Protein AF-A0A1G3BRN4-F1 (afdb_monomer)

Secondary structure (DSSP, 8-state):
-PPBPHHHHHHHHT-EEEES-TT--B-EEES-GGG--TTEEEE--B-SS-BGGGGHHHHHHTT-SEEEEETTSPPPGGGTTSEEEEES-HHHHHHHHHHHHHTT--SEEEEEE-SS-HHHHHHHHHHHHTTTS-EEE-SSS--STTHHHHHHHH--TT-SEEEEE---SSTTHHHHHHHHH--SEEEE----S-SHHHH-SHHHHHHHHHGGGGGPPTT-EEEEETTSHHHHHHHTT--SEEEEEESSTT-SEEEEEEEEETTEEEEEETTTEEEEE-SS-THHHHHHHHHHHHHHHTT--GGGGTTGGGG--PPTTSSEEEEETTEEEEE-TT--

Mean predicted aligned error: 4.67 Å

Radius of gyration: 21.62 Å; Cα contacts (8 Å, |Δi|>4): 762; chains: 1; bounding box: 48×54×65 Å

Nearest PDB structures (foldseek):
  4qf5-assembly2_B  TM=9.200E-01  e=2.886E-31  Acinetobacter baumannii AB307-0294
  4qdi-assembly1_A  TM=8.802E-01  e=4.597E-30  Acinetobacter baumannii AB307-0294
  1gg4-assembly2_B  TM=8.747E-01  e=2.378E-28  Escherichia coli
  3zm6-assembly1_A  TM=8.578E-01  e=6.750E-25  Streptococcus pneumoniae R6
  3zl8-assembly1_A  TM=9.011E-01  e=3.662E-21  Thermotoga maritima

Foldseek 3Di:
DPKDQPVLLCVLQVKDWPADDSPQTAPEEDADLVPADARYEYQQADDPPDTSVVCQVSSVVNHYQAYEDAPPDDDDPVCRHGGYIYGNHRLVSLLSSLLSLLVVEQAAEEEEEEQDLQVVLLQLLCLQCVVVFAEFEQPDLLAFSNRLSNSSRVDDNRHNHYYHYHDDLAACGLLSSLSSRLHLEYEYLAQDPHSCVHQVDSVSSLNRSLSNVVSHHVLGEYEFACPHPSRVVSVVPDPHHYAYFECDPPHPFHWADWDADPQGIWIDTPVPAIADQRHDDPSVVSSNSSSLSVCVSVVDDSRVCRCSNVPPDGDPQCQHWDDDPPDTDGRVPPDD

Solvent-accessible surface area (backbone atoms only — not comparable to full-atom values): 17745 Å² total; per-residue (Å²): 73,77,73,51,53,47,68,57,50,28,65,46,34,68,39,41,77,79,30,61,69,82,86,52,70,37,52,44,78,34,75,48,57,92,71,44,46,78,24,14,36,34,41,27,42,74,57,98,90,45,60,36,63,80,38,48,67,55,18,44,75,55,31,26,58,28,37,35,35,30,66,86,61,79,86,56,82,92,49,65,86,34,31,34,30,37,22,82,46,38,54,61,30,46,29,35,39,27,30,53,52,48,73,74,49,83,38,46,24,35,35,32,26,41,63,57,59,38,67,59,23,48,52,48,31,48,63,54,46,47,77,80,36,48,58,39,58,42,94,61,93,30,24,48,73,61,30,40,29,54,38,52,48,67,49,39,85,79,25,51,31,34,39,42,45,46,48,69,57,44,72,61,42,27,34,55,52,18,58,32,57,44,15,39,32,37,33,42,62,41,75,52,92,54,54,43,88,57,27,72,40,57,70,39,38,43,52,32,61,52,28,38,64,78,32,43,34,90,92,25,29,42,28,29,23,48,70,37,69,63,39,38,56,52,54,76,70,50,91,64,52,71,35,26,12,32,65,38,92,81,19,78,32,21,51,40,79,76,40,84,50,99,54,22,36,34,29,21,45,67,83,76,40,73,31,52,37,65,47,69,61,78,69,50,55,56,30,49,32,46,26,48,24,51,42,42,66,73,71,47,73,61,78,83,48,44,68,58,44,66,78,58,75,74,57,86,37,49,69,34,75,45,74,60,90,92,44,77,45,70,37,46,78,72,71,134

pLDDT: mean 93.54, std 5.52, range [61.84, 98.94]

Structure (mmCIF, N/CA/C/O backbone):
data_AF-A0A1G3BRN4-F1
#
_entry.id   AF-A0A1G3BRN4-F1
#
loop_
_atom_site.group_PDB
_atom_site.id
_atom_site.type_symbol
_atom_site.label_atom_id
_atom_site.label_alt_id
_atom_site.label_comp_id
_atom_site.label_asym_id
_atom_site.label_entity_id
_atom_site.label_seq_id
_atom_site.pdbx_PDB_ins_code
_atom_site.Cartn_x
_atom_site.Cartn_y
_atom_site.Cartn_z
_atom_site.occupancy
_atom_site.B_iso_or_equiv
_atom_site.auth_seq_id
_atom_site.auth_comp_id
_atom_site.auth_asym_id
_atom_site.auth_atom_id
_atom_site.pdbx_PDB_model_num
ATOM 1 N N . MET A 1 1 ? -15.905 5.037 4.349 1.00 75.19 1 MET A N 1
ATOM 2 C CA . MET A 1 1 ? -15.945 3.820 5.180 1.00 75.19 1 MET A CA 1
ATOM 3 C C . MET A 1 1 ? -17.388 3.365 5.349 1.00 75.19 1 MET A C 1
ATOM 5 O O . MET A 1 1 ? -18.248 4.224 5.527 1.00 75.19 1 MET A O 1
ATOM 9 N N . GLU A 1 2 ? -17.670 2.064 5.289 1.00 79.12 2 GLU A N 1
ATOM 10 C CA . GLU A 1 2 ? -18.942 1.553 5.821 1.00 79.12 2 GLU A CA 1
ATOM 11 C C . GLU A 1 2 ? -19.032 1.774 7.338 1.00 79.12 2 GLU A C 1
ATOM 13 O O . GLU A 1 2 ? -18.018 1.878 8.026 1.00 79.12 2 GLU A O 1
ATOM 18 N N . ILE A 1 3 ? -20.252 1.828 7.873 1.00 82.12 3 ILE A N 1
ATOM 19 C CA . ILE A 1 3 ? -20.473 1.972 9.314 1.00 82.12 3 ILE A CA 1
ATOM 20 C C . ILE A 1 3 ? -20.038 0.679 10.014 1.00 82.12 3 ILE A C 1
ATOM 22 O O . ILE A 1 3 ? -20.559 -0.397 9.723 1.00 82.12 3 ILE A O 1
ATOM 26 N N . LEU A 1 4 ? -19.107 0.798 10.960 1.00 87.50 4 LEU A N 1
ATOM 27 C CA . LEU A 1 4 ? -18.732 -0.286 11.866 1.00 87.50 4 LEU A CA 1
ATOM 28 C C . LEU A 1 4 ? -19.543 -0.175 13.153 1.00 87.50 4 LEU A C 1
ATOM 30 O O . LEU A 1 4 ? -19.697 0.920 13.708 1.00 87.50 4 LEU A O 1
ATOM 34 N N . SER A 1 5 ? -20.053 -1.303 13.646 1.00 90.25 5 SER A N 1
ATOM 35 C CA . SER A 1 5 ? -20.685 -1.302 14.963 1.00 90.25 5 SER A CA 1
ATOM 36 C C . SER A 1 5 ? -19.623 -1.139 16.052 1.00 90.25 5 SER A C 1
ATOM 38 O O . SER A 1 5 ? -18.464 -1.534 15.889 1.00 90.25 5 SER A O 1
ATOM 40 N N . LEU A 1 6 ? -20.011 -0.570 17.192 1.00 91.56 6 LEU A N 1
ATOM 41 C CA . LEU A 1 6 ? -19.085 -0.422 18.308 1.00 91.56 6 LEU A CA 1
ATOM 42 C C . LEU A 1 6 ? -18.575 -1.782 18.809 1.00 91.56 6 LEU A C 1
ATOM 44 O O . LEU A 1 6 ? -17.401 -1.902 19.139 1.00 91.56 6 LEU A O 1
ATOM 48 N N . ASP A 1 7 ? -19.413 -2.821 18.807 1.00 92.44 7 ASP A N 1
ATOM 49 C CA . ASP A 1 7 ? -18.997 -4.168 19.211 1.00 92.44 7 ASP A CA 1
ATOM 50 C C . ASP A 1 7 ? -17.964 -4.771 18.252 1.00 92.44 7 ASP A C 1
ATOM 52 O O . ASP A 1 7 ? -17.044 -5.459 18.695 1.00 92.44 7 ASP A O 1
ATOM 56 N N . GLU A 1 8 ? -18.081 -4.508 16.948 1.00 93.12 8 GLU A N 1
ATOM 57 C CA . GLU A 1 8 ? -17.064 -4.911 15.973 1.00 93.12 8 GLU A CA 1
ATOM 58 C C . GLU A 1 8 ? -15.736 -4.208 16.239 1.00 93.12 8 GLU A C 1
ATOM 60 O O . GLU A 1 8 ? -14.689 -4.858 16.271 1.00 93.12 8 GLU A O 1
ATOM 65 N N . ILE A 1 9 ? -15.787 -2.898 16.497 1.00 95.44 9 ILE A N 1
ATOM 66 C CA . ILE A 1 9 ? -14.605 -2.107 16.840 1.00 95.44 9 ILE A CA 1
ATOM 67 C C . ILE A 1 9 ? -13.943 -2.692 18.088 1.00 95.44 9 ILE A C 1
ATOM 69 O O . ILE A 1 9 ? -12.782 -3.086 18.017 1.00 95.44 9 ILE A O 1
ATOM 73 N N . LEU A 1 10 ? -14.680 -2.837 19.194 1.00 95.69 10 LEU A N 1
ATOM 74 C CA . LEU A 1 10 ? -14.146 -3.346 20.462 1.00 95.69 10 LEU A CA 1
ATOM 75 C C . LEU A 1 10 ? -13.527 -4.737 20.322 1.00 95.69 10 LEU A C 1
ATOM 77 O O . LEU A 1 10 ? -12.435 -4.962 20.842 1.00 95.69 10 LEU A O 1
ATOM 81 N N . LYS A 1 11 ? -14.190 -5.653 19.604 1.00 95.69 11 LYS A N 1
ATOM 82 C CA . LYS A 1 11 ? -13.662 -7.002 19.354 1.00 95.69 11 LYS A CA 1
ATOM 83 C C . LYS A 1 11 ? -12.388 -6.965 18.517 1.00 95.69 11 LYS A C 1
ATOM 85 O O . LYS A 1 11 ? -11.445 -7.678 18.840 1.00 95.69 11 LYS A O 1
ATOM 90 N N . SER A 1 12 ? -12.347 -6.142 17.469 1.00 96.31 12 SER A N 1
ATOM 91 C CA . SER A 1 12 ? -11.186 -6.071 16.574 1.00 96.31 12 SER A CA 1
ATOM 92 C C . SER A 1 12 ? -9.939 -5.487 17.239 1.00 96.31 12 SER A C 1
ATOM 94 O O . SER A 1 12 ? -8.839 -5.912 16.909 1.00 96.31 12 SER A O 1
ATOM 96 N N . ILE A 1 13 ? -10.104 -4.562 18.191 1.00 97.19 13 ILE A N 1
ATOM 97 C CA . ILE A 1 13 ? -8.983 -3.874 18.854 1.00 97.19 13 ILE A CA 1
ATOM 98 C C . ILE A 1 13 ? -8.731 -4.339 20.291 1.00 97.19 13 ILE A C 1
ATOM 100 O O . ILE A 1 13 ? -7.924 -3.732 20.995 1.00 97.19 13 ILE A O 1
ATOM 104 N N . CYS A 1 14 ? -9.455 -5.365 20.753 1.00 95.94 14 CYS A N 1
ATOM 105 C CA . CYS A 1 14 ? -9.473 -5.799 22.154 1.00 95.94 14 CYS A CA 1
ATOM 106 C C . CYS A 1 14 ? -9.699 -4.623 23.129 1.00 95.94 14 CYS A C 1
ATOM 108 O O . CYS A 1 14 ? -9.022 -4.499 24.152 1.00 95.94 14 CYS A O 1
ATOM 110 N N . GLY A 1 15 ? -10.619 -3.723 22.773 1.00 94.94 15 GLY A N 1
ATOM 111 C CA . GLY A 1 15 ? -10.873 -2.483 23.501 1.00 94.94 15 GLY A CA 1
ATOM 112 C C . GLY A 1 15 ? -11.842 -2.656 24.668 1.00 94.94 15 GLY A C 1
ATOM 113 O O . GLY A 1 15 ? -12.815 -3.405 24.580 1.00 94.94 15 GLY A O 1
ATOM 114 N N . GLN A 1 16 ? -11.615 -1.906 25.745 1.00 95.00 16 GLN A N 1
ATOM 115 C CA . GLN A 1 16 ? -12.510 -1.827 26.900 1.00 95.00 16 GLN A CA 1
ATOM 116 C C . GLN A 1 16 ? -13.177 -0.449 26.962 1.00 95.00 16 GLN A C 1
ATOM 118 O O . GLN A 1 16 ? -12.492 0.569 27.040 1.00 95.00 16 GLN A O 1
ATOM 123 N N . ILE A 1 17 ? -14.511 -0.399 26.977 1.00 94.00 17 ILE A N 1
ATOM 124 C CA . ILE A 1 17 ? -15.232 0.849 27.262 1.00 94.00 17 ILE A CA 1
ATOM 125 C C . ILE A 1 17 ? -15.017 1.212 28.733 1.00 94.00 17 ILE A C 1
ATOM 127 O O . ILE A 1 17 ? -15.336 0.414 29.615 1.00 94.00 17 ILE A O 1
ATOM 131 N N . ILE A 1 18 ? -14.516 2.420 28.989 1.00 93.12 18 ILE A N 1
ATOM 132 C CA . ILE A 1 18 ? -14.391 2.976 30.343 1.00 93.12 18 ILE A CA 1
ATOM 133 C C . ILE A 1 18 ? -15.561 3.908 30.671 1.00 93.12 18 ILE A C 1
ATOM 135 O O . ILE A 1 18 ? -16.092 3.866 31.776 1.00 93.12 18 ILE A O 1
ATOM 139 N N . PHE A 1 19 ? -15.981 4.720 29.699 1.00 87.44 19 PHE A N 1
ATOM 140 C CA . PHE A 1 19 ? -17.127 5.627 29.793 1.00 87.44 19 PHE A CA 1
ATOM 141 C C . PHE A 1 19 ? -17.920 5.595 28.482 1.00 8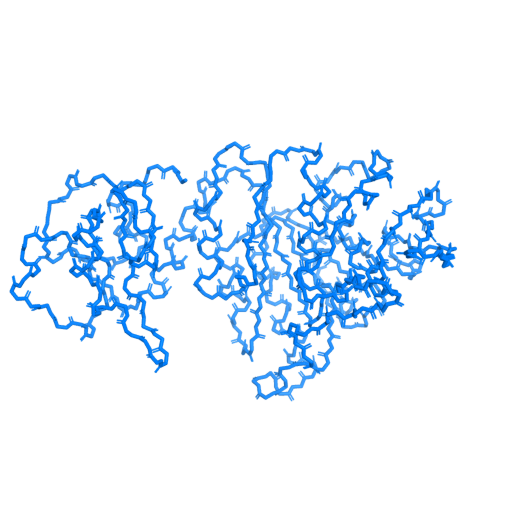7.44 19 PHE A C 1
ATOM 143 O O . PHE A 1 19 ? -17.349 5.299 27.432 1.00 87.44 19 PHE A O 1
ATOM 150 N N . GLY A 1 20 ? -19.215 5.921 28.540 1.00 83.38 20 GLY A N 1
ATOM 151 C CA . GLY A 1 20 ? -20.084 6.078 27.370 1.00 83.38 20 GLY A CA 1
ATOM 152 C C . GLY A 1 20 ? -21.066 4.930 27.115 1.00 83.38 20 GLY A C 1
ATOM 153 O O . GLY A 1 20 ? -20.993 3.856 27.708 1.00 83.38 20 GLY A O 1
ATOM 154 N N . ASN A 1 21 ? -22.024 5.188 26.221 1.00 77.44 21 ASN A N 1
ATOM 155 C CA . ASN A 1 21 ? -23.088 4.254 25.851 1.00 77.44 21 ASN A CA 1
ATOM 156 C C . ASN A 1 21 ? -22.661 3.365 24.670 1.00 77.44 21 ASN A C 1
ATOM 158 O O . ASN A 1 21 ? -22.102 3.849 23.685 1.00 77.44 21 ASN A O 1
ATOM 162 N N . ARG A 1 22 ? -23.002 2.072 24.733 1.00 78.06 22 ARG A N 1
ATOM 163 C CA . ARG A 1 22 ? -22.764 1.099 23.660 1.00 78.06 22 ARG A CA 1
ATOM 164 C C . ARG A 1 22 ? -23.549 1.361 22.369 1.00 78.06 22 ARG A C 1
ATOM 166 O O . ARG A 1 22 ? -23.172 0.853 21.321 1.00 78.06 22 ARG A O 1
ATOM 173 N N . ALA A 1 23 ? -24.607 2.169 22.424 1.00 78.94 23 ALA A N 1
ATOM 174 C CA . ALA A 1 23 ? -25.444 2.507 21.270 1.00 78.94 23 ALA A CA 1
ATOM 175 C C . ALA A 1 23 ? -24.813 3.528 20.293 1.00 78.94 23 ALA A C 1
ATOM 177 O O . ALA A 1 23 ? -25.455 3.918 19.314 1.00 78.94 23 ALA A O 1
ATOM 178 N N . ALA A 1 24 ? -23.585 3.993 20.550 1.00 81.25 24 ALA A N 1
ATOM 179 C CA . ALA A 1 24 ? -22.898 4.955 19.694 1.00 81.25 24 ALA A CA 1
ATOM 180 C C . ALA A 1 24 ? -22.672 4.404 18.273 1.00 81.25 24 ALA A C 1
ATOM 182 O O . ALA A 1 24 ? -22.165 3.297 18.086 1.00 81.25 24 ALA A O 1
ATOM 183 N N . LYS A 1 25 ? -23.022 5.202 17.256 1.00 83.50 25 LYS A N 1
ATOM 184 C CA . LYS A 1 25 ? -22.820 4.858 15.840 1.00 83.50 25 LYS A CA 1
ATOM 185 C C . LYS A 1 25 ? -21.556 5.532 15.316 1.00 83.50 25 LYS A C 1
ATOM 187 O O . LYS A 1 25 ? -21.553 6.747 15.117 1.00 83.50 25 LYS A O 1
ATOM 192 N N . ILE A 1 26 ? -20.512 4.742 15.076 1.00 90.50 26 ILE A N 1
ATOM 193 C CA . ILE A 1 26 ? -19.239 5.223 14.528 1.00 90.50 26 ILE A CA 1
ATOM 194 C C . ILE A 1 26 ? -19.334 5.287 13.003 1.00 90.50 26 ILE A C 1
ATOM 196 O O . ILE A 1 26 ? -19.568 4.276 12.342 1.00 90.50 26 ILE A O 1
ATOM 200 N N . LYS A 1 27 ? -19.173 6.486 12.438 1.00 90.44 27 LYS A N 1
ATOM 201 C CA . LYS A 1 27 ? -19.300 6.735 10.989 1.00 90.44 27 LYS A CA 1
ATOM 202 C C . LYS A 1 27 ? -17.956 6.810 10.266 1.00 90.44 27 LYS A C 1
ATOM 204 O O . LYS A 1 27 ? -17.911 6.670 9.046 1.00 90.44 27 LYS A O 1
ATOM 209 N N . GLY A 1 28 ? -16.877 7.019 11.010 1.00 92.62 28 GLY A N 1
ATOM 210 C CA . GLY A 1 28 ? -15.533 7.179 10.476 1.00 92.62 28 GLY A CA 1
ATOM 211 C C . GLY A 1 28 ? -14.482 7.033 11.565 1.00 92.62 28 GLY A C 1
ATOM 212 O O . GLY A 1 28 ? -14.802 6.916 12.748 1.00 92.62 28 GLY A O 1
ATOM 213 N N . ILE A 1 29 ? -13.223 7.006 11.145 1.00 95.50 29 ILE A N 1
ATOM 214 C CA . ILE A 1 29 ? -12.052 6.916 12.014 1.00 95.50 29 ILE A CA 1
ATOM 215 C C . ILE A 1 29 ? -11.174 8.120 11.703 1.00 95.50 29 ILE A C 1
ATOM 217 O O . ILE A 1 29 ? -10.949 8.430 10.533 1.00 95.50 29 ILE A O 1
ATOM 221 N N . SER A 1 30 ? -10.656 8.775 12.736 1.00 95.19 30 SER A N 1
ATOM 222 C CA . SER A 1 30 ? -9.704 9.868 12.568 1.00 95.19 30 SER A CA 1
ATOM 223 C C . SER A 1 30 ? -8.549 9.739 13.548 1.00 95.19 30 SER A C 1
ATOM 225 O O . SER A 1 30 ? -8.729 9.354 14.700 1.00 95.19 30 SER A O 1
ATOM 227 N N . THR A 1 31 ? -7.353 10.083 13.087 1.00 95.19 31 THR A N 1
ATOM 228 C CA . THR A 1 31 ? -6.129 10.158 13.897 1.00 95.19 31 THR A CA 1
ATOM 229 C C . THR A 1 31 ? -5.638 11.599 14.051 1.00 95.19 31 THR A C 1
ATOM 231 O O . THR A 1 31 ? -4.607 11.831 14.676 1.00 95.19 31 THR A O 1
ATOM 234 N N . ASP A 1 32 ? -6.341 12.573 13.463 1.00 93.81 32 ASP A N 1
ATOM 235 C CA . ASP A 1 32 ? -5.998 13.995 13.508 1.00 93.81 32 ASP A CA 1
ATOM 236 C C . ASP A 1 32 ? -7.214 14.788 13.989 1.00 93.81 32 ASP A C 1
ATOM 238 O O . ASP A 1 32 ? -8.213 14.938 13.278 1.00 93.81 32 ASP A O 1
ATOM 242 N N . SER A 1 33 ? -7.102 15.313 15.209 1.00 93.62 33 SER A N 1
ATOM 243 C CA . SER A 1 33 ? -8.165 16.032 15.912 1.00 93.62 33 SER A CA 1
ATOM 244 C C . SER A 1 33 ? -8.659 17.275 15.161 1.00 93.62 33 SER A C 1
ATOM 246 O O . SER A 1 33 ? -9.797 17.695 15.367 1.00 93.62 33 SER A O 1
ATOM 248 N N . ARG A 1 34 ? -7.853 17.820 14.238 1.00 93.06 34 ARG A N 1
ATOM 249 C CA . ARG A 1 34 ? -8.199 18.979 13.395 1.00 93.06 34 ARG A CA 1
ATOM 250 C C . ARG A 1 34 ? -9.094 18.618 12.210 1.00 93.06 34 ARG A C 1
ATOM 252 O O . ARG A 1 34 ? -9.685 19.498 11.598 1.00 93.06 34 ARG A O 1
ATOM 259 N N . THR A 1 35 ? -9.153 17.337 11.855 1.00 92.94 35 THR A N 1
ATOM 260 C CA . THR A 1 35 ? -9.875 16.832 10.671 1.00 92.94 35 THR A CA 1
ATOM 261 C C . THR A 1 35 ? -11.136 16.048 11.029 1.00 92.94 35 THR A C 1
ATOM 263 O O . THR A 1 35 ? -11.747 15.437 10.155 1.00 92.94 35 THR A O 1
ATOM 266 N N . ILE A 1 36 ? -11.511 16.056 12.312 1.00 96.19 36 ILE A N 1
ATOM 267 C CA . ILE A 1 36 ? -12.666 15.333 12.844 1.00 96.19 36 ILE A CA 1
ATOM 268 C C . ILE A 1 36 ? -13.940 15.736 12.111 1.00 96.19 36 ILE A C 1
ATOM 270 O O . ILE A 1 36 ? -14.255 16.920 11.977 1.00 96.19 36 ILE A O 1
ATOM 274 N N . LYS A 1 37 ? -14.694 14.725 11.682 1.00 94.12 37 LYS A N 1
ATOM 275 C CA . LYS A 1 37 ? -16.056 14.872 11.179 1.00 94.12 37 LYS A CA 1
ATOM 276 C C . LYS A 1 37 ? -17.055 14.369 12.227 1.00 94.12 37 LYS A C 1
ATOM 278 O O . LYS A 1 37 ? -16.739 13.454 12.993 1.00 94.12 37 LYS A O 1
ATOM 283 N N . PRO A 1 38 ? -18.285 14.914 12.251 1.00 93.06 38 PRO A N 1
ATOM 284 C CA . PRO A 1 38 ? -19.325 14.441 13.155 1.00 93.06 38 PRO A CA 1
ATOM 285 C C . PRO A 1 38 ? -19.566 12.929 13.041 1.00 93.06 38 PRO A C 1
ATOM 287 O O . PRO A 1 38 ? -19.994 12.429 11.995 1.00 93.06 38 PRO A O 1
ATOM 290 N N . GLY A 1 39 ? -19.344 12.205 14.139 1.00 91.06 39 GLY A N 1
ATOM 291 C CA . GLY A 1 39 ? -19.501 10.747 14.197 1.00 91.06 39 GLY A CA 1
ATOM 292 C C . GLY A 1 39 ? -18.207 9.938 14.057 1.00 91.06 39 GLY A C 1
ATOM 293 O O . GLY A 1 39 ? -18.279 8.706 14.097 1.00 91.06 39 GLY A O 1
ATOM 294 N N . ASP A 1 40 ? -17.051 10.588 13.910 1.00 95.19 40 ASP A N 1
ATOM 295 C CA . ASP A 1 40 ? -15.756 9.904 13.876 1.00 95.19 40 ASP A CA 1
ATOM 296 C C . ASP A 1 40 ? -15.355 9.364 15.255 1.00 95.19 40 ASP A C 1
ATOM 298 O O . ASP A 1 40 ? -15.618 9.979 16.289 1.00 95.19 40 ASP A O 1
ATOM 302 N N . LEU A 1 41 ? -14.661 8.228 15.274 1.00 96.38 41 LEU A N 1
ATOM 303 C CA . LEU A 1 41 ? -13.926 7.744 16.439 1.00 96.38 41 LEU A CA 1
ATOM 304 C C . LEU A 1 41 ? -12.479 8.245 16.360 1.00 96.38 41 LEU A C 1
ATOM 306 O O . LEU A 1 41 ? -11.758 7.922 15.411 1.00 96.38 41 LEU A O 1
ATOM 310 N N . PHE A 1 42 ? -12.055 9.029 17.352 1.00 97.56 42 PHE A N 1
ATOM 311 C CA . PHE A 1 42 ? -10.710 9.598 17.394 1.00 97.56 42 PHE A CA 1
ATOM 312 C C . PHE A 1 42 ? -9.703 8.620 18.012 1.00 97.56 42 PHE A C 1
ATOM 314 O O . PHE A 1 42 ? -9.846 8.230 19.167 1.00 97.56 42 PHE A O 1
ATOM 321 N N . PHE A 1 43 ? -8.659 8.241 17.282 1.00 97.88 43 PHE A N 1
ATOM 322 C CA . PHE A 1 43 ? -7.542 7.458 17.812 1.00 97.88 43 PHE A CA 1
ATOM 323 C C . PHE A 1 43 ? -6.442 8.392 18.317 1.00 97.88 43 PHE A C 1
ATOM 325 O O . PHE A 1 43 ? -5.763 9.056 17.530 1.00 97.88 43 PHE A O 1
ATOM 332 N N . ALA A 1 44 ? -6.241 8.417 19.635 1.00 96.94 44 ALA A N 1
ATOM 333 C CA . ALA A 1 44 ? -5.196 9.205 20.272 1.00 96.94 44 ALA A CA 1
ATOM 334 C C . ALA A 1 44 ? -3.831 8.513 20.109 1.00 96.94 44 ALA A C 1
ATOM 336 O O . ALA A 1 44 ? -3.417 7.681 20.918 1.00 96.94 44 ALA A O 1
ATOM 337 N N . LEU A 1 45 ? -3.135 8.822 19.017 1.00 95.69 45 LEU A N 1
ATOM 338 C CA . LEU A 1 45 ? -1.823 8.247 18.719 1.00 95.69 45 LEU A CA 1
ATOM 339 C C . LEU A 1 45 ? -0.703 8.985 19.457 1.00 95.69 45 LEU A C 1
ATOM 341 O O . LEU A 1 45 ? -0.725 10.210 19.564 1.00 95.69 45 LEU A O 1
ATOM 345 N N . LYS A 1 46 ? 0.305 8.243 19.919 1.00 91.62 46 LYS A N 1
ATOM 346 C CA . LYS A 1 46 ? 1.512 8.782 20.559 1.00 91.62 46 LYS A CA 1
ATOM 347 C C . LYS A 1 46 ? 2.700 8.599 19.615 1.00 91.62 46 LYS A C 1
ATOM 349 O O . LYS A 1 46 ? 2.965 7.489 19.163 1.00 91.62 46 LYS A O 1
ATOM 354 N N . GLY A 1 47 ? 3.381 9.691 19.294 1.00 87.69 47 GLY A N 1
ATOM 355 C CA . GLY A 1 47 ? 4.641 9.712 18.552 1.00 87.69 47 GLY A CA 1
ATOM 356 C C . GLY A 1 47 ? 5.790 10.210 19.430 1.00 87.69 47 GLY A C 1
ATOM 357 O O . GLY A 1 47 ? 5.597 10.525 20.601 1.00 87.69 47 GLY A O 1
ATOM 358 N N . GLU A 1 48 ? 6.988 10.338 18.859 1.00 83.88 48 GLU A N 1
ATOM 359 C CA . GLU A 1 48 ? 8.190 10.745 19.611 1.00 83.88 48 GLU A CA 1
ATOM 360 C C . GLU A 1 48 ? 8.090 12.152 20.219 1.00 83.88 48 GLU A C 1
ATOM 362 O O . GLU A 1 48 ? 8.591 12.401 21.310 1.00 83.88 48 GLU A O 1
ATOM 367 N N . ARG A 1 49 ? 7.444 13.084 19.506 1.00 86.12 49 ARG A N 1
ATOM 368 C CA . ARG A 1 49 ? 7.334 14.505 19.891 1.00 86.12 49 ARG A CA 1
ATOM 369 C C . ARG A 1 49 ? 5.898 14.967 20.120 1.00 86.12 49 ARG A C 1
ATOM 371 O O . ARG A 1 49 ? 5.657 16.157 20.300 1.00 86.12 49 ARG A O 1
ATOM 378 N N . PHE A 1 50 ? 4.936 14.056 20.030 1.00 89.50 50 PHE A N 1
ATOM 379 C CA . PHE A 1 50 ? 3.520 14.396 19.995 1.00 89.50 50 PHE A CA 1
ATOM 380 C C . PHE A 1 50 ? 2.701 13.350 20.738 1.00 89.50 50 PHE A C 1
ATOM 382 O O . PHE A 1 50 ? 2.866 12.157 20.501 1.00 89.50 50 PHE A O 1
ATOM 389 N N . ASP A 1 51 ? 1.782 13.799 21.588 1.00 93.19 51 ASP A N 1
ATOM 390 C CA . ASP A 1 51 ? 0.847 12.923 22.281 1.00 93.19 51 ASP A CA 1
ATOM 391 C C . ASP A 1 51 ? -0.600 13.302 21.944 1.00 93.19 51 ASP A C 1
ATOM 393 O O . ASP A 1 51 ? -1.156 14.274 22.461 1.00 93.19 51 ASP A O 1
ATOM 397 N N . GLY A 1 52 ? -1.224 12.499 21.079 1.00 94.06 52 GLY A N 1
ATOM 398 C CA . GLY A 1 52 ? -2.606 12.649 20.632 1.00 94.06 52 GLY A CA 1
ATOM 399 C C . GLY A 1 52 ? -3.626 12.653 21.771 1.00 94.06 52 GLY A C 1
ATOM 400 O O . GLY A 1 52 ? -4.709 13.222 21.619 1.00 94.06 52 GLY A O 1
ATOM 401 N N . HIS A 1 53 ? -3.284 12.082 22.930 1.00 95.12 53 HIS A N 1
ATOM 402 C CA . HIS A 1 53 ? -4.182 12.028 24.083 1.00 95.12 53 HIS A CA 1
ATOM 403 C C . HIS A 1 53 ? -4.504 13.416 24.640 1.00 95.12 53 HIS A C 1
ATOM 405 O O . HIS A 1 53 ? -5.601 13.642 25.150 1.00 95.12 53 HIS A O 1
ATOM 411 N N . GLN A 1 54 ? -3.592 14.376 24.474 1.00 93.88 54 GLN A N 1
ATOM 412 C CA . GLN A 1 54 ? -3.805 15.763 24.891 1.00 93.88 54 GLN A CA 1
ATOM 413 C C . GLN A 1 54 ? -4.954 16.437 24.119 1.00 93.88 54 GLN A C 1
ATOM 415 O O . GLN A 1 54 ? -5.541 17.405 24.598 1.00 93.88 54 GLN A O 1
ATOM 420 N N . PHE A 1 55 ? -5.325 15.896 22.955 1.00 94.81 55 PHE A N 1
ATOM 421 C CA . PHE A 1 55 ? -6.335 16.465 22.063 1.00 94.81 55 PHE A CA 1
ATOM 422 C C . PHE A 1 55 ? -7.686 15.753 22.128 1.00 94.81 55 PHE A C 1
ATOM 424 O O . PHE A 1 55 ? -8.567 16.082 21.337 1.00 94.81 55 PHE A O 1
ATOM 431 N N . VAL A 1 56 ? -7.890 14.823 23.069 1.00 95.12 56 VAL A N 1
ATOM 432 C CA . VAL A 1 56 ? -9.167 14.099 23.217 1.00 95.12 56 VAL A CA 1
ATOM 433 C C . VAL A 1 56 ? -10.334 15.071 23.387 1.00 95.12 56 VAL A C 1
ATOM 435 O O . VAL A 1 56 ? -11.301 14.999 22.637 1.00 95.12 56 VAL A O 1
ATOM 438 N N . MET A 1 57 ? -10.228 16.039 24.303 1.00 94.31 57 MET A N 1
ATOM 439 C CA . MET A 1 57 ? -11.293 17.033 24.501 1.00 94.31 57 MET A CA 1
ATOM 440 C C . MET A 1 57 ? -11.530 17.894 23.261 1.00 94.31 57 MET A C 1
ATOM 442 O O . MET A 1 57 ? -12.676 18.184 22.932 1.00 94.31 57 MET A O 1
ATOM 446 N N . HIS A 1 58 ? -10.464 18.276 22.553 1.00 94.88 58 HIS A N 1
ATOM 447 C CA . HIS A 1 58 ? -10.597 19.029 21.310 1.00 94.88 58 HIS A CA 1
ATOM 448 C C . HIS A 1 58 ? -11.347 18.211 20.251 1.00 94.88 58 HIS A C 1
ATOM 450 O O . HIS A 1 58 ? -12.312 18.709 19.684 1.00 94.88 58 HIS A O 1
ATOM 456 N N . ALA A 1 59 ? -10.980 16.942 20.053 1.00 95.62 59 ALA A N 1
ATOM 457 C CA . ALA A 1 59 ? -11.654 16.058 19.106 1.00 95.62 59 ALA A CA 1
ATOM 458 C C . ALA A 1 59 ? -13.149 15.894 19.430 1.00 95.62 59 ALA A C 1
ATOM 460 O O . ALA A 1 59 ? -13.985 15.983 18.531 1.00 95.62 59 ALA A O 1
ATOM 461 N N . MET A 1 60 ? -13.502 15.719 20.708 1.00 94.25 60 MET A N 1
ATOM 462 C CA . MET A 1 60 ? -14.905 15.624 21.126 1.00 94.25 60 MET A CA 1
ATOM 463 C C . MET A 1 60 ? -15.675 16.921 20.872 1.00 94.25 60 MET A C 1
ATOM 465 O O . MET A 1 60 ? -16.782 16.870 20.342 1.00 94.25 60 MET A O 1
ATOM 469 N N . ASN A 1 61 ? -15.079 18.078 21.172 1.00 93.38 61 ASN A N 1
ATOM 470 C CA . ASN A 1 61 ? -15.696 19.382 20.910 1.00 93.38 61 ASN A CA 1
ATOM 471 C C . ASN A 1 61 ? -15.899 19.647 19.406 1.00 93.38 61 ASN A C 1
ATOM 473 O O . ASN A 1 61 ? -16.836 20.348 19.035 1.00 93.38 61 ASN A O 1
ATOM 477 N N . THR A 1 62 ? -15.063 19.062 18.545 1.00 94.25 62 THR A N 1
ATOM 478 C CA . THR A 1 62 ? -15.198 19.125 17.077 1.00 94.25 62 THR A CA 1
ATOM 479 C C . THR A 1 62 ? -16.242 18.133 16.529 1.00 94.25 62 THR A C 1
ATOM 481 O O . THR A 1 62 ? -16.616 18.208 15.361 1.00 94.25 62 THR A O 1
ATOM 484 N N . GLY A 1 63 ? -16.766 17.222 17.358 1.00 92.62 63 GLY A N 1
ATOM 485 C CA . GLY A 1 63 ? -17.850 16.301 16.990 1.00 92.62 63 GLY A CA 1
ATOM 486 C C . GLY A 1 63 ? -17.460 14.824 16.909 1.00 92.62 63 GLY A C 1
ATOM 487 O O . GLY A 1 63 ? -18.214 14.028 16.336 1.00 92.62 63 GLY A O 1
ATOM 488 N N . ALA A 1 64 ? -16.312 14.434 17.471 1.00 95.25 64 ALA A N 1
ATOM 489 C CA . ALA A 1 64 ? -15.978 13.022 17.618 1.00 95.25 64 ALA A CA 1
ATOM 490 C C . ALA A 1 64 ? -17.035 12.312 18.480 1.00 95.25 64 ALA A C 1
ATOM 492 O O . ALA A 1 64 ? -17.507 12.836 19.488 1.00 95.25 64 ALA A O 1
ATOM 493 N N . MET A 1 65 ? -17.396 11.095 18.085 1.00 94.12 65 MET A N 1
ATOM 494 C CA . MET A 1 65 ? -18.332 10.246 18.823 1.00 94.12 65 MET A CA 1
ATOM 495 C C . MET A 1 65 ? -17.686 9.621 20.064 1.00 94.12 65 MET A C 1
ATOM 497 O O . MET A 1 65 ? -18.372 9.288 21.027 1.00 94.12 65 MET A O 1
ATOM 501 N N . GLY A 1 66 ? -16.365 9.460 20.047 1.00 94.88 66 GLY A N 1
ATOM 502 C CA . GLY A 1 66 ? -15.580 8.935 21.153 1.00 94.88 66 GLY A CA 1
ATOM 503 C C . GLY A 1 66 ? -14.087 9.012 20.870 1.00 94.88 66 GLY A C 1
ATOM 504 O O . GLY A 1 66 ? -13.672 9.435 19.786 1.00 94.88 66 GLY A O 1
ATOM 505 N N . ALA A 1 67 ? -13.287 8.548 21.826 1.00 96.56 67 ALA A N 1
ATOM 506 C CA . ALA A 1 67 ? -11.844 8.439 21.677 1.00 96.56 67 ALA A CA 1
ATOM 507 C C . ALA A 1 67 ? -11.317 7.057 22.081 1.00 96.56 67 ALA A C 1
ATOM 509 O O . ALA A 1 67 ? -11.781 6.458 23.054 1.00 96.56 67 ALA A O 1
ATOM 510 N N . VAL A 1 68 ? -10.312 6.580 21.347 1.00 97.62 68 VAL A N 1
ATOM 511 C CA . VAL A 1 68 ? -9.498 5.412 21.686 1.00 97.62 68 VAL A CA 1
ATOM 512 C C . VAL A 1 68 ? -8.194 5.899 22.302 1.00 97.62 68 VAL A C 1
ATOM 514 O O . VAL A 1 68 ? -7.455 6.649 21.664 1.00 97.62 68 VAL A O 1
ATOM 517 N N . ILE A 1 69 ? -7.925 5.475 23.533 1.00 97.06 69 ILE A N 1
ATOM 518 C CA . ILE A 1 69 ? -6.764 5.882 24.332 1.00 97.06 69 ILE A CA 1
ATOM 519 C C . ILE A 1 69 ? -5.930 4.671 24.757 1.00 97.06 69 ILE A C 1
ATOM 521 O O . ILE A 1 69 ? -6.450 3.560 24.890 1.00 97.06 69 ILE A O 1
ATOM 525 N N . SER A 1 70 ? -4.644 4.888 25.014 1.00 96.25 70 SER A N 1
ATOM 526 C CA . SER A 1 70 ? -3.749 3.865 25.546 1.00 96.25 70 SER A CA 1
ATOM 527 C C . SER A 1 70 ? -3.974 3.641 27.046 1.00 96.25 70 SER A C 1
ATOM 529 O O . SER A 1 70 ? -4.512 4.491 27.764 1.00 96.25 70 SER A O 1
ATOM 531 N N . ASN A 1 71 ? -3.521 2.490 27.544 1.00 89.62 71 ASN A N 1
ATOM 532 C CA . ASN A 1 71 ? -3.545 2.157 28.970 1.00 89.62 71 ASN A CA 1
ATOM 533 C C . ASN A 1 71 ? -2.723 3.128 29.830 1.00 89.62 71 ASN A C 1
ATOM 535 O O . ASN A 1 71 ? -3.044 3.321 31.000 1.00 89.62 71 ASN A O 1
ATOM 539 N N . GLU A 1 72 ? -1.679 3.733 29.260 1.00 86.94 72 GLU A N 1
ATOM 540 C CA . GLU A 1 72 ? -0.806 4.681 29.961 1.00 86.94 72 GLU A CA 1
ATOM 541 C C . GLU A 1 72 ? -1.509 6.012 30.257 1.00 86.94 72 GLU A C 1
ATOM 543 O O . GLU A 1 72 ? -1.109 6.742 31.167 1.00 86.94 72 GLU A O 1
ATOM 548 N N . TYR A 1 73 ? -2.566 6.341 29.507 1.00 89.06 73 TYR A N 1
ATOM 549 C CA . TYR A 1 73 ? -3.253 7.612 29.660 1.00 89.06 73 TYR A CA 1
ATOM 550 C C . TYR A 1 73 ? -4.200 7.614 30.869 1.00 89.06 73 TYR A C 1
ATOM 552 O O . TYR A 1 73 ? -5.161 6.835 30.972 1.00 89.06 73 TYR A O 1
ATOM 560 N N . LYS A 1 74 ? -3.939 8.544 31.795 1.00 87.75 74 LYS A N 1
ATOM 561 C CA . LYS A 1 74 ? -4.773 8.769 32.979 1.00 87.75 74 LYS A CA 1
ATOM 562 C C . LYS A 1 74 ? -6.050 9.497 32.579 1.00 87.75 74 LYS A C 1
ATOM 564 O O . LYS A 1 74 ? -6.013 10.588 32.022 1.00 87.75 74 LYS A O 1
ATOM 569 N N . ILE A 1 75 ? -7.194 8.903 32.907 1.00 85.62 75 ILE A N 1
ATOM 570 C CA . ILE A 1 75 ? -8.481 9.524 32.614 1.00 85.62 75 ILE A CA 1
ATOM 571 C C . ILE A 1 75 ? -8.778 10.611 33.646 1.00 85.62 75 ILE A C 1
ATOM 573 O O . ILE A 1 75 ? -8.875 10.348 34.840 1.00 85.62 75 ILE A O 1
ATOM 577 N N . GLU A 1 76 ? -8.963 11.830 33.156 1.00 86.12 76 GLU A N 1
ATOM 578 C CA . GLU A 1 76 ? -9.398 12.979 33.946 1.00 86.12 7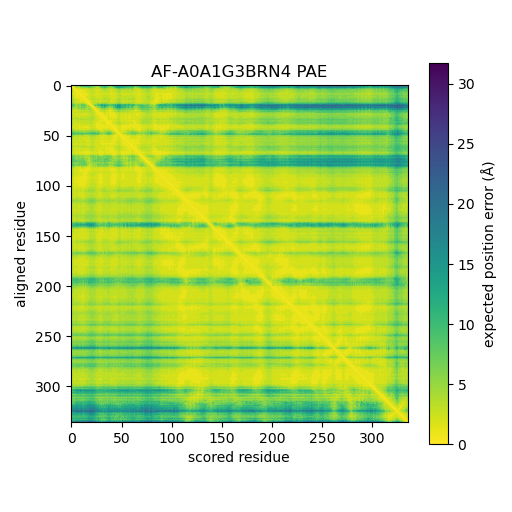6 GLU A CA 1
ATOM 579 C C . GLU A 1 76 ? -10.935 13.080 34.080 1.00 86.12 76 GLU A C 1
ATOM 581 O O . GLU A 1 76 ? -11.666 12.579 33.217 1.00 86.12 76 GLU A O 1
ATOM 586 N N . PRO A 1 77 ? -11.458 13.793 35.103 1.00 83.62 77 PRO A N 1
ATOM 587 C CA . PRO A 1 77 ? -12.899 13.985 35.310 1.00 83.62 77 PRO A CA 1
ATOM 588 C C . PRO A 1 77 ? -13.646 14.568 34.105 1.00 83.62 77 PRO A C 1
ATOM 590 O O . PRO A 1 77 ? -14.803 14.213 33.880 1.00 83.62 77 PRO A O 1
ATOM 593 N N . LYS A 1 78 ? -12.976 15.407 33.301 1.00 83.44 78 LYS A N 1
ATOM 594 C CA . LYS A 1 78 ? -13.530 16.012 32.078 1.00 83.44 78 LYS A CA 1
ATOM 595 C C . LYS A 1 78 ? -13.978 14.984 31.029 1.00 83.44 78 LYS A C 1
ATOM 597 O O . LYS A 1 78 ? -14.778 15.317 30.164 1.00 83.44 78 LYS A O 1
ATOM 602 N N . HIS A 1 79 ? -13.523 13.730 31.129 1.00 84.38 79 HIS A N 1
ATOM 603 C CA . HIS A 1 79 ? -13.868 12.673 30.179 1.00 84.38 79 HIS A CA 1
ATOM 604 C C . HIS A 1 79 ? -15.086 11.820 30.570 1.00 84.38 79 HIS A C 1
ATOM 606 O O . HIS A 1 79 ? -15.504 10.986 29.770 1.00 84.38 79 HIS A O 1
ATOM 612 N N . LYS A 1 80 ? -15.667 11.996 31.769 1.00 79.75 80 LYS A N 1
ATOM 613 C CA . LYS A 1 80 ? -16.720 11.101 32.305 1.00 79.75 80 LYS A CA 1
ATOM 614 C C . LYS A 1 80 ? -17.969 10.976 31.420 1.00 79.75 80 LYS A C 1
ATOM 616 O O . LYS A 1 80 ? -18.632 9.947 31.462 1.00 79.75 80 LYS A O 1
ATOM 621 N N . ASN A 1 81 ? -18.267 11.999 30.620 1.00 82.75 81 ASN A N 1
ATOM 622 C CA . ASN A 1 81 ? -19.447 12.041 29.748 1.00 82.75 81 ASN A CA 1
ATOM 623 C C . ASN A 1 81 ? -19.153 11.625 28.295 1.00 82.75 81 ASN A C 1
ATOM 625 O O . ASN A 1 81 ? -20.034 11.710 27.443 1.00 82.75 81 ASN A O 1
ATOM 629 N N . LEU A 1 82 ? -17.922 11.207 27.992 1.00 89.06 82 LEU A N 1
ATOM 630 C CA . LEU A 1 82 ? -17.483 10.842 26.647 1.00 89.06 82 LEU A CA 1
ATOM 631 C C . LEU A 1 82 ? -17.508 9.322 26.464 1.00 89.06 82 LEU A C 1
ATOM 633 O O . LEU A 1 82 ? -17.343 8.574 27.426 1.00 89.06 82 LEU A O 1
ATOM 637 N N . LEU A 1 83 ? -17.622 8.853 25.219 1.00 93.81 83 LEU A N 1
ATOM 638 C CA . LEU A 1 83 ? -17.260 7.475 24.896 1.00 93.81 83 LEU A CA 1
ATOM 639 C C . LEU A 1 83 ? -15.734 7.346 24.891 1.00 93.81 83 LEU A C 1
ATOM 641 O O . LEU A 1 83 ? -15.068 7.894 24.013 1.00 93.81 83 LEU A O 1
ATOM 645 N N . ILE A 1 84 ? -15.189 6.609 25.857 1.00 95.50 84 ILE A N 1
ATOM 646 C CA . ILE A 1 84 ? -13.750 6.355 25.975 1.00 95.50 84 ILE A CA 1
ATOM 647 C C . ILE A 1 84 ? -13.502 4.857 25.887 1.00 95.50 84 ILE A C 1
ATOM 649 O O . ILE A 1 84 ? -13.959 4.091 26.740 1.00 95.50 84 ILE A O 1
ATOM 653 N N . ILE A 1 85 ? -12.746 4.457 24.870 1.00 96.50 85 ILE A N 1
ATOM 654 C CA . ILE A 1 85 ? -12.301 3.084 24.660 1.00 96.50 85 ILE A CA 1
ATOM 655 C C . ILE A 1 85 ? -10.820 3.017 25.003 1.00 96.50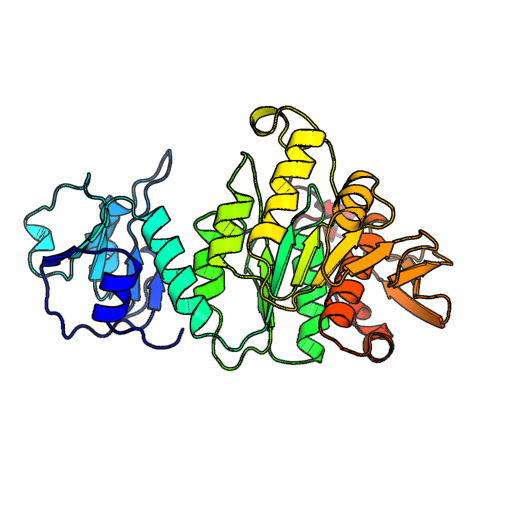 85 ILE A C 1
ATOM 657 O O . ILE A 1 85 ? -10.009 3.770 24.472 1.00 96.50 85 ILE A O 1
ATOM 661 N N . ARG A 1 86 ? -10.456 2.105 25.892 1.00 96.62 86 ARG A N 1
ATOM 662 C CA . ARG A 1 86 ? -9.078 1.888 26.307 1.00 96.62 86 ARG A CA 1
ATOM 663 C C . ARG A 1 86 ? -8.504 0.647 25.631 1.00 96.62 86 ARG A C 1
ATOM 665 O O . ARG A 1 86 ? -9.157 -0.395 25.597 1.00 96.62 86 ARG A O 1
ATOM 672 N N . VAL A 1 87 ? -7.284 0.771 25.121 1.00 97.62 87 VAL A N 1
ATOM 673 C CA . VAL A 1 87 ? -6.504 -0.303 24.490 1.00 97.62 87 VAL A CA 1
ATOM 674 C C . VAL A 1 87 ? -5.076 -0.312 25.028 1.00 97.62 87 VAL A C 1
ATOM 676 O O . VAL A 1 87 ? -4.606 0.671 25.599 1.00 97.62 87 VAL A O 1
ATOM 679 N N . LYS A 1 88 ? -4.350 -1.415 24.818 1.00 96.19 88 LYS A N 1
ATOM 680 C CA . LYS A 1 88 ? -2.937 -1.512 25.211 1.00 96.19 88 LYS A CA 1
ATOM 681 C C . LYS A 1 88 ? -2.069 -0.481 24.480 1.00 96.19 88 LYS A C 1
ATOM 683 O O . LYS A 1 88 ? -1.353 0.267 25.132 1.00 96.19 88 LYS A O 1
ATOM 688 N N . ASP A 1 89 ? -2.170 -0.442 23.154 1.00 96.38 89 ASP A N 1
ATOM 689 C CA . ASP A 1 89 ? -1.431 0.468 22.277 1.00 96.38 89 ASP A CA 1
ATOM 690 C C . ASP A 1 89 ? -2.348 0.960 21.149 1.00 96.38 89 ASP A C 1
ATOM 692 O O . ASP A 1 89 ? -3.003 0.158 20.478 1.00 96.38 89 ASP A O 1
ATOM 696 N N . THR A 1 90 ? -2.430 2.278 20.958 1.00 97.56 90 THR A N 1
ATOM 697 C CA . THR A 1 90 ? -3.397 2.886 20.031 1.00 97.56 90 THR A CA 1
ATOM 698 C C . THR A 1 90 ? -3.000 2.715 18.568 1.00 97.56 90 THR A C 1
ATOM 700 O O . THR A 1 90 ? -3.880 2.544 17.724 1.00 97.56 90 THR A O 1
ATOM 703 N N . THR A 1 91 ? -1.702 2.679 18.256 1.00 96.62 91 THR A N 1
ATOM 704 C CA . THR A 1 91 ? -1.199 2.442 16.892 1.00 96.62 91 THR A CA 1
ATOM 705 C C . THR A 1 91 ? -1.471 1.005 16.444 1.00 96.62 91 THR A C 1
ATOM 707 O O . THR A 1 91 ? -1.967 0.769 15.342 1.00 96.62 91 THR A O 1
ATOM 710 N N . THR A 1 92 ? -1.216 0.034 17.320 1.00 97.25 92 THR A N 1
ATOM 711 C CA . THR A 1 92 ? -1.503 -1.385 17.078 1.00 97.25 92 THR A CA 1
ATOM 712 C C . THR A 1 92 ? -3.001 -1.603 16.887 1.00 97.25 92 THR A C 1
ATOM 714 O O . THR A 1 92 ? -3.399 -2.192 15.880 1.00 97.25 92 THR A O 1
ATOM 717 N N . ALA A 1 93 ? -3.822 -1.031 17.776 1.00 98.19 93 ALA A N 1
ATOM 718 C CA . ALA A 1 93 ? -5.280 -1.065 17.685 1.00 98.19 93 ALA A CA 1
ATOM 719 C C . ALA A 1 93 ? -5.810 -0.464 16.373 1.00 98.19 93 ALA A C 1
ATOM 721 O O . ALA A 1 93 ? -6.712 -1.031 15.759 1.00 98.19 93 ALA A O 1
ATOM 722 N N . LEU A 1 94 ? -5.244 0.656 15.906 1.00 98.38 94 LEU A N 1
ATOM 723 C CA . LEU A 1 94 ? -5.612 1.254 14.619 1.00 98.38 94 LEU A CA 1
ATOM 724 C C . LEU A 1 94 ? -5.357 0.279 13.459 1.00 98.38 94 LEU A C 1
ATOM 726 O O . LEU A 1 94 ? -6.212 0.105 12.588 1.00 98.38 94 LEU A O 1
ATOM 730 N N . GLY A 1 95 ? -4.194 -0.379 13.468 1.00 98.25 95 GLY A N 1
ATOM 731 C CA . GLY A 1 95 ? -3.849 -1.409 12.491 1.00 98.25 95 GLY A CA 1
ATOM 732 C C . GLY A 1 95 ? -4.780 -2.621 12.541 1.00 98.25 95 GLY A C 1
ATOM 733 O O . GLY A 1 95 ? -5.225 -3.087 11.495 1.00 98.25 95 GLY A O 1
ATOM 734 N N . ASP A 1 96 ? -5.127 -3.103 13.735 1.00 98.50 96 ASP A N 1
ATOM 735 C CA . ASP A 1 96 ? -6.023 -4.255 13.898 1.00 98.50 96 ASP A CA 1
ATOM 736 C C . ASP A 1 96 ? -7.454 -3.946 13.445 1.00 98.50 96 ASP A C 1
ATOM 738 O O . ASP A 1 96 ? -8.083 -4.768 12.770 1.00 98.50 96 ASP A O 1
ATOM 742 N N . LEU A 1 97 ? -7.942 -2.731 13.713 1.00 98.25 97 LEU A N 1
ATOM 743 C CA . LEU A 1 97 ? -9.226 -2.272 13.187 1.00 98.25 97 LEU A CA 1
ATOM 744 C C . LEU A 1 97 ? -9.209 -2.192 11.657 1.00 98.25 97 LEU A C 1
ATOM 746 O O . LEU A 1 97 ? -10.157 -2.632 11.006 1.00 98.25 97 LEU A O 1
ATOM 750 N N . ALA A 1 98 ? -8.135 -1.664 11.065 1.00 97.69 98 ALA A N 1
ATOM 751 C CA . ALA A 1 98 ? -8.002 -1.598 9.611 1.00 97.69 98 ALA A CA 1
ATOM 752 C C . ALA A 1 98 ? -7.913 -2.994 8.984 1.00 97.69 98 ALA A C 1
ATOM 754 O O . ALA A 1 98 ? -8.572 -3.249 7.979 1.00 97.69 98 ALA A O 1
ATOM 755 N N . LYS A 1 99 ? -7.186 -3.926 9.612 1.00 97.94 99 LYS A N 1
ATOM 756 C CA . LYS A 1 99 ? -7.144 -5.341 9.218 1.00 97.94 99 LYS A CA 1
ATOM 757 C C . LYS A 1 99 ? -8.532 -5.978 9.253 1.00 97.94 99 LYS A C 1
ATOM 759 O O . LYS A 1 99 ? -8.889 -6.740 8.355 1.00 97.94 99 LYS A O 1
ATOM 764 N N . TYR A 1 100 ? -9.326 -5.679 10.281 1.00 97.12 100 TYR A N 1
ATOM 765 C CA . TYR A 1 100 ? -10.710 -6.138 10.366 1.00 97.12 100 TYR A CA 1
ATOM 766 C C . TYR A 1 100 ? -11.566 -5.545 9.240 1.00 97.12 100 TYR A C 1
ATOM 768 O O . TYR A 1 100 ? -12.225 -6.289 8.515 1.00 97.12 100 TYR A O 1
ATOM 776 N N . TYR A 1 101 ? -11.508 -4.226 9.043 1.00 96.12 101 TYR A N 1
ATOM 777 C CA . TYR A 1 101 ? -12.262 -3.540 7.993 1.00 96.12 101 TYR A CA 1
ATOM 778 C C . TYR A 1 101 ? -11.873 -4.020 6.588 1.00 96.12 101 TYR A C 1
ATOM 780 O O . TYR A 1 101 ? -12.746 -4.254 5.757 1.00 96.12 101 TYR A O 1
ATOM 788 N N . ARG A 1 102 ? -10.584 -4.282 6.340 1.00 95.69 102 ARG A N 1
ATOM 789 C CA . ARG A 1 102 ? -10.068 -4.833 5.078 1.00 95.69 102 ARG A CA 1
ATOM 790 C C . ARG A 1 102 ? -10.786 -6.115 4.649 1.00 95.69 102 ARG A C 1
ATOM 792 O O . ARG A 1 102 ? -11.016 -6.294 3.453 1.00 95.69 102 ARG A O 1
ATOM 799 N N . LYS A 1 103 ? -11.177 -6.976 5.594 1.00 93.81 103 LYS A N 1
ATOM 800 C CA . LYS A 1 103 ? -11.910 -8.226 5.310 1.00 93.81 103 LYS A CA 1
ATOM 801 C C . LYS A 1 103 ? -13.337 -8.001 4.808 1.00 93.81 103 LYS A C 1
ATOM 803 O O . LYS A 1 103 ? -13.905 -8.904 4.210 1.00 93.81 103 LYS A O 1
ATOM 808 N N . LYS A 1 104 ? -13.912 -6.822 5.054 1.00 93.31 104 LYS A N 1
ATOM 809 C CA . LYS A 1 104 ? -15.236 -6.435 4.548 1.00 93.31 104 LYS A CA 1
ATOM 810 C C . LYS A 1 104 ? -15.185 -5.828 3.147 1.00 93.31 104 LYS A C 1
ATOM 812 O O . LYS A 1 104 ? -16.213 -5.703 2.494 1.00 93.31 104 LYS A O 1
ATOM 817 N N . LEU A 1 105 ? -13.999 -5.431 2.688 1.00 94.19 105 LEU A N 1
ATOM 818 C CA . LEU A 1 105 ? -13.828 -4.786 1.395 1.00 94.19 105 LEU A CA 1
ATOM 819 C C . LEU A 1 105 ? -13.743 -5.815 0.269 1.00 94.19 105 LEU A C 1
ATOM 821 O O . LEU A 1 105 ? -12.905 -6.714 0.296 1.00 94.19 105 LEU A O 1
ATOM 825 N N . ASN A 1 106 ? -14.531 -5.588 -0.781 1.00 94.69 106 ASN A N 1
ATOM 826 C CA . ASN A 1 106 ? -14.454 -6.350 -2.032 1.00 94.69 106 ASN A CA 1
ATOM 827 C C . ASN A 1 106 ? -13.334 -5.862 -2.967 1.00 94.69 106 ASN A C 1
ATOM 829 O O . ASN A 1 106 ? -13.005 -6.538 -3.942 1.00 94.69 106 ASN A O 1
ATOM 833 N N . ALA A 1 107 ? -12.769 -4.681 -2.697 1.00 97.38 107 ALA A N 1
ATOM 834 C CA . ALA A 1 107 ? -11.708 -4.101 -3.508 1.00 97.38 107 ALA A CA 1
ATOM 835 C C . ALA A 1 107 ? -10.479 -5.020 -3.544 1.00 97.38 107 ALA A C 1
ATOM 837 O O . ALA A 1 107 ? -10.035 -5.528 -2.510 1.00 97.38 107 ALA A O 1
ATOM 838 N N . LYS A 1 108 ? -9.891 -5.174 -4.733 1.00 98.31 108 LYS A N 1
ATOM 839 C CA . LYS A 1 108 ? -8.587 -5.817 -4.894 1.00 98.31 108 LYS A CA 1
ATOM 840 C C . LYS A 1 108 ? -7.493 -4.892 -4.380 1.00 98.31 108 LYS A C 1
ATOM 842 O O . LYS A 1 108 ? -7.411 -3.739 -4.807 1.00 98.31 108 LYS A O 1
ATOM 847 N N . ILE A 1 109 ? -6.658 -5.383 -3.472 1.00 98.50 109 ILE A N 1
ATOM 848 C CA . ILE A 1 109 ? -5.609 -4.577 -2.849 1.00 98.50 109 ILE A CA 1
ATOM 849 C C . ILE A 1 109 ? -4.257 -4.841 -3.495 1.00 98.50 109 ILE A C 1
ATOM 851 O O . ILE A 1 109 ? -3.824 -5.981 -3.647 1.00 98.50 109 ILE A O 1
ATOM 855 N N . ILE A 1 110 ? -3.572 -3.759 -3.845 1.00 98.81 110 ILE A N 1
ATOM 856 C CA . ILE A 1 110 ? -2.228 -3.765 -4.396 1.00 98.81 110 ILE A CA 1
ATOM 857 C C . ILE A 1 110 ? -1.294 -3.221 -3.317 1.00 98.81 110 ILE A C 1
ATOM 859 O O . ILE A 1 110 ? -1.410 -2.058 -2.940 1.00 98.81 110 ILE A O 1
ATOM 863 N N . GLY A 1 111 ? -0.369 -4.041 -2.824 1.00 98.44 111 GLY A N 1
ATOM 864 C CA . GLY A 1 111 ? 0.694 -3.616 -1.912 1.00 98.44 111 GLY A CA 1
ATOM 865 C C . GLY A 1 111 ? 1.989 -3.359 -2.676 1.00 98.44 111 GLY A C 1
ATOM 866 O O . GLY A 1 111 ? 2.498 -4.261 -3.335 1.00 98.44 111 GLY A O 1
ATOM 867 N N . ILE A 1 112 ? 2.539 -2.148 -2.592 1.00 98.62 112 ILE A N 1
ATOM 868 C CA . ILE A 1 112 ? 3.763 -1.757 -3.304 1.00 98.62 112 ILE A CA 1
ATOM 869 C C . ILE A 1 112 ? 4.869 -1.445 -2.299 1.00 98.62 112 ILE A C 1
ATOM 871 O O . ILE A 1 112 ? 4.754 -0.512 -1.502 1.00 98.62 112 ILE A O 1
ATOM 875 N N . THR A 1 113 ? 5.984 -2.169 -2.393 1.00 97.94 113 THR A N 1
ATOM 876 C CA . THR A 1 113 ? 7.219 -1.865 -1.665 1.00 97.94 113 THR A CA 1
ATOM 877 C C . THR A 1 113 ? 8.426 -1.789 -2.601 1.00 97.94 113 THR A C 1
ATOM 879 O O . THR A 1 113 ? 8.372 -2.099 -3.787 1.00 97.94 113 THR A O 1
ATOM 882 N N . GLY A 1 114 ? 9.547 -1.312 -2.079 1.00 96.62 114 GLY A N 1
ATOM 883 C CA . GLY A 1 114 ? 10.769 -1.070 -2.839 1.00 96.62 114 GLY A CA 1
ATOM 884 C C . GLY A 1 114 ? 11.708 -0.144 -2.083 1.00 96.62 114 GLY A C 1
ATOM 885 O O . GLY A 1 114 ? 11.293 0.525 -1.126 1.00 96.62 114 GLY A O 1
ATOM 886 N N . SER A 1 115 ? 12.986 -0.120 -2.451 1.00 94.88 115 SER A N 1
ATOM 887 C CA . SER A 1 115 ? 13.907 0.892 -1.917 1.00 94.88 115 SER A CA 1
ATOM 888 C C . SER A 1 115 ? 13.506 2.262 -2.464 1.00 94.88 115 SER A C 1
ATOM 890 O O . SER A 1 115 ? 13.136 3.148 -1.698 1.00 94.88 115 SER A O 1
ATOM 892 N N . ASN A 1 116 ? 13.382 2.369 -3.787 1.00 93.00 116 ASN A N 1
ATOM 893 C CA . ASN A 1 116 ? 13.028 3.597 -4.499 1.00 93.00 116 ASN A CA 1
ATOM 894 C C . ASN A 1 116 ? 11.805 3.408 -5.407 1.00 93.00 116 ASN A C 1
ATOM 896 O O . ASN A 1 116 ? 11.420 2.284 -5.719 1.00 93.00 116 ASN A O 1
ATOM 900 N N . GLY A 1 117 ? 11.179 4.510 -5.830 1.00 93.25 117 GLY A N 1
ATOM 901 C CA . GLY A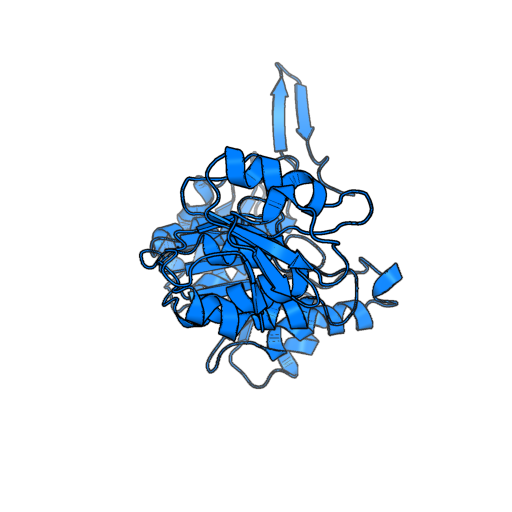 1 117 ? 10.097 4.483 -6.828 1.00 93.25 117 GLY A CA 1
ATOM 902 C C . GLY A 1 117 ? 8.711 4.067 -6.317 1.00 93.25 117 GLY A C 1
ATOM 903 O O . GLY A 1 117 ? 7.761 4.104 -7.093 1.00 93.25 117 GLY A O 1
ATOM 904 N N . LYS A 1 118 ? 8.560 3.742 -5.022 1.00 95.12 118 LYS A N 1
ATOM 905 C CA . LYS A 1 118 ? 7.286 3.324 -4.398 1.00 95.12 118 LYS A CA 1
ATOM 906 C C . LYS A 1 118 ? 6.129 4.282 -4.701 1.00 95.12 118 LYS A C 1
ATOM 908 O O . LYS A 1 118 ? 5.168 3.896 -5.356 1.00 95.12 118 LYS A O 1
ATOM 913 N N . THR A 1 119 ? 6.253 5.545 -4.292 1.00 94.38 119 THR A N 1
ATOM 914 C CA . THR A 1 119 ? 5.189 6.544 -4.470 1.00 94.38 119 THR A CA 1
ATOM 915 C C . THR A 1 119 ? 4.894 6.809 -5.941 1.00 94.38 119 THR A C 1
ATOM 917 O O . THR A 1 119 ? 3.731 6.834 -6.319 1.00 94.38 119 THR A O 1
ATOM 920 N N . THR A 1 120 ? 5.917 6.946 -6.791 1.00 95.38 120 THR A N 1
ATOM 921 C CA . THR A 1 120 ? 5.712 7.161 -8.231 1.00 95.38 120 THR A CA 1
ATOM 922 C C . THR A 1 120 ? 4.998 5.973 -8.876 1.00 95.38 120 THR A C 1
ATOM 924 O O . THR A 1 120 ? 4.053 6.171 -9.631 1.00 95.38 120 THR A O 1
ATOM 927 N N . THR A 1 121 ? 5.373 4.741 -8.519 1.00 97.31 121 THR A N 1
ATOM 928 C CA . THR A 1 121 ? 4.696 3.532 -9.012 1.00 97.31 121 THR A CA 1
ATOM 929 C C . THR A 1 121 ? 3.265 3.434 -8.492 1.00 97.31 121 THR A C 1
ATOM 931 O O . THR A 1 121 ? 2.369 3.096 -9.257 1.00 97.31 121 THR A O 1
ATOM 934 N N . LYS A 1 122 ? 3.012 3.779 -7.223 1.00 97.44 122 LYS A N 1
ATOM 935 C CA . LYS A 1 122 ? 1.657 3.861 -6.653 1.00 97.44 122 LYS A CA 1
ATOM 936 C C . LYS A 1 122 ? 0.785 4.846 -7.433 1.00 97.44 122 LYS A C 1
ATOM 938 O O . LYS A 1 122 ? -0.347 4.516 -7.772 1.00 97.44 122 LYS A O 1
ATOM 943 N N . GLU A 1 123 ? 1.310 6.029 -7.746 1.00 96.56 123 GLU A N 1
ATOM 944 C CA . GLU A 1 123 ? 0.602 7.045 -8.535 1.00 96.56 123 GLU A CA 1
ATOM 945 C C . GLU A 1 123 ? 0.333 6.582 -9.973 1.00 96.56 123 GLU A C 1
ATOM 947 O O . GLU A 1 123 ? -0.793 6.691 -10.454 1.00 96.56 123 GLU A O 1
ATOM 952 N N . MET A 1 124 ? 1.325 5.987 -10.637 1.00 97.31 124 MET A N 1
ATOM 953 C CA . MET A 1 124 ? 1.158 5.424 -11.981 1.00 97.31 124 MET A CA 1
ATOM 954 C C . MET A 1 124 ? 0.163 4.258 -12.008 1.00 97.31 124 MET A C 1
ATOM 956 O O . MET A 1 124 ? -0.675 4.175 -12.904 1.00 97.31 124 MET A O 1
ATOM 960 N N . THR A 1 125 ? 0.214 3.382 -11.004 1.00 98.00 125 THR A N 1
ATOM 961 C CA . THR A 1 125 ? -0.714 2.255 -10.847 1.00 98.00 125 THR A CA 1
ATOM 962 C C . THR A 1 125 ? -2.131 2.760 -10.617 1.00 98.00 125 THR A C 1
ATOM 964 O O . THR A 1 125 ? -3.052 2.288 -11.274 1.00 98.00 125 THR A O 1
ATOM 967 N N . TYR A 1 126 ? -2.321 3.751 -9.741 1.00 97.25 126 TYR A N 1
ATOM 968 C CA . TYR A 1 126 ? -3.618 4.398 -9.543 1.00 97.25 126 TYR A CA 1
ATOM 969 C C . TYR A 1 126 ? -4.162 4.995 -10.848 1.00 97.25 126 TYR A C 1
ATOM 971 O O . TYR A 1 126 ? -5.315 4.748 -11.204 1.00 97.25 126 TYR A O 1
ATOM 979 N N . HIS A 1 127 ? -3.327 5.744 -11.575 1.00 96.06 127 HIS A N 1
ATOM 980 C CA . HIS A 1 127 ? -3.698 6.381 -12.841 1.00 96.06 127 HIS A CA 1
ATOM 981 C C . HIS A 1 127 ? -4.132 5.352 -13.892 1.00 96.06 127 HIS A C 1
ATOM 983 O O . HIS A 1 127 ? -5.155 5.524 -14.552 1.00 96.06 127 HIS A O 1
ATOM 989 N N . LEU A 1 128 ? -3.404 4.237 -13.990 1.00 96.25 128 LEU A N 1
ATOM 990 C CA . LEU A 1 128 ? -3.720 3.140 -14.901 1.00 96.25 128 LEU A CA 1
ATOM 991 C C . LEU A 1 128 ? -4.980 2.369 -14.492 1.00 96.25 128 LEU A C 1
ATOM 993 O O . LEU A 1 128 ? -5.873 2.178 -15.318 1.00 96.25 128 LEU A O 1
ATOM 997 N N . LEU A 1 129 ? -5.092 1.960 -13.227 1.00 96.69 129 LEU A N 1
ATOM 998 C CA . LEU A 1 129 ? -6.233 1.178 -12.736 1.00 96.69 129 LEU A CA 1
ATOM 999 C C . LEU A 1 129 ? -7.547 1.960 -12.735 1.00 96.69 129 LEU A C 1
ATOM 1001 O O . LEU A 1 129 ? -8.601 1.357 -12.937 1.00 96.69 129 LEU A O 1
ATOM 1005 N N . SER A 1 130 ? -7.487 3.289 -12.617 1.00 95.38 130 SER A N 1
ATOM 1006 C CA . SER A 1 130 ? -8.664 4.165 -12.708 1.00 95.38 130 SER A CA 1
ATOM 1007 C C . SER A 1 130 ? -9.409 4.040 -14.043 1.00 95.38 130 SER A C 1
ATOM 1009 O O . SER A 1 130 ? -10.600 4.334 -14.104 1.00 95.38 130 SER A O 1
ATOM 1011 N N . ARG A 1 131 ? -8.756 3.539 -15.102 1.00 94.12 131 ARG A N 1
ATOM 1012 C CA . ARG A 1 131 ? -9.409 3.222 -16.386 1.00 94.12 131 ARG A CA 1
ATOM 1013 C C . ARG A 1 131 ? -10.265 1.956 -16.339 1.00 94.12 131 ARG A C 1
ATOM 1015 O O . ARG A 1 131 ? -11.190 1.817 -17.129 1.00 94.12 131 ARG A O 1
ATOM 1022 N N . PHE A 1 132 ? -9.956 1.034 -15.430 1.00 95.06 132 PHE A N 1
ATOM 1023 C CA . PHE A 1 132 ? -10.605 -0.277 -15.310 1.00 95.06 132 PHE A CA 1
ATOM 1024 C C . PHE A 1 132 ? -11.627 -0.341 -14.166 1.00 95.06 132 PHE A C 1
ATOM 1026 O O . PHE A 1 132 ? -12.240 -1.394 -13.933 1.00 95.06 132 PHE A O 1
ATOM 1033 N N . GLY A 1 133 ? -11.775 0.752 -13.415 1.00 95.94 133 GLY A N 1
ATOM 1034 C CA . GLY A 1 133 ? -12.778 0.917 -12.371 1.00 95.94 133 GLY A CA 1
ATOM 1035 C C . GLY A 1 133 ? -12.365 1.915 -11.285 1.00 95.94 133 GLY A C 1
ATOM 1036 O O . GLY A 1 133 ? -11.200 2.318 -11.213 1.00 95.94 133 GLY A O 1
ATOM 1037 N N . PRO A 1 134 ? -13.307 2.296 -10.402 1.00 97.44 134 PRO A N 1
ATOM 1038 C CA . PRO A 1 134 ? -13.018 3.217 -9.312 1.00 97.44 134 PRO A CA 1
ATOM 1039 C C . PRO A 1 134 ? -11.894 2.670 -8.429 1.00 97.44 134 PRO A C 1
ATOM 1041 O O . PRO A 1 134 ? -11.927 1.515 -8.002 1.00 97.44 134 PRO A O 1
ATOM 1044 N N . THR A 1 135 ? -10.889 3.498 -8.167 1.00 97.19 135 THR A N 1
ATOM 1045 C CA . THR A 1 135 ? -9.666 3.107 -7.459 1.00 97.19 135 THR A CA 1
ATOM 1046 C C . THR A 1 135 ? -9.437 4.055 -6.291 1.00 97.19 135 THR A C 1
ATOM 1048 O O . THR A 1 135 ? -9.669 5.253 -6.420 1.00 97.19 135 THR A O 1
ATOM 1051 N N . ALA A 1 136 ? -8.974 3.531 -5.161 1.00 96.44 136 ALA A N 1
ATOM 1052 C CA . ALA A 1 136 ? -8.468 4.311 -4.035 1.00 96.44 136 ALA A CA 1
ATOM 1053 C C . ALA A 1 136 ? -6.939 4.167 -3.933 1.00 96.44 136 ALA A C 1
ATOM 1055 O O . ALA A 1 136 ? -6.368 3.163 -4.364 1.00 96.44 136 ALA A O 1
ATOM 1056 N N . LYS A 1 137 ? -6.257 5.160 -3.358 1.00 94.62 137 LYS A N 1
ATOM 1057 C CA . LYS A 1 137 ? -4.806 5.133 -3.106 1.00 94.62 137 LYS A CA 1
ATOM 1058 C C . LYS A 1 137 ? -4.460 5.921 -1.848 1.00 94.62 137 LYS A C 1
ATOM 1060 O O . LYS A 1 137 ? -5.219 6.795 -1.443 1.00 94.62 137 LYS A O 1
ATOM 1065 N N . SER A 1 138 ? -3.263 5.709 -1.307 1.00 86.00 138 SER A N 1
ATOM 1066 C CA . SER A 1 138 ? -2.712 6.592 -0.272 1.00 86.00 138 SER A CA 1
ATOM 1067 C C . SER A 1 138 ? -2.578 8.034 -0.792 1.00 86.00 138 SER A C 1
ATOM 1069 O O . SER A 1 138 ? -1.920 8.258 -1.813 1.00 86.00 138 SER A O 1
ATOM 1071 N N . GLN A 1 139 ? -3.146 9.020 -0.086 1.00 76.50 139 GLN A N 1
ATOM 1072 C CA . GLN A 1 139 ? -3.128 10.445 -0.481 1.00 76.50 139 GLN A CA 1
ATOM 1073 C C . GLN A 1 139 ? -1.715 11.058 -0.524 1.00 76.50 139 GLN A C 1
ATOM 1075 O O . GLN A 1 139 ? -1.436 11.952 -1.319 1.00 76.50 139 GLN A O 1
ATOM 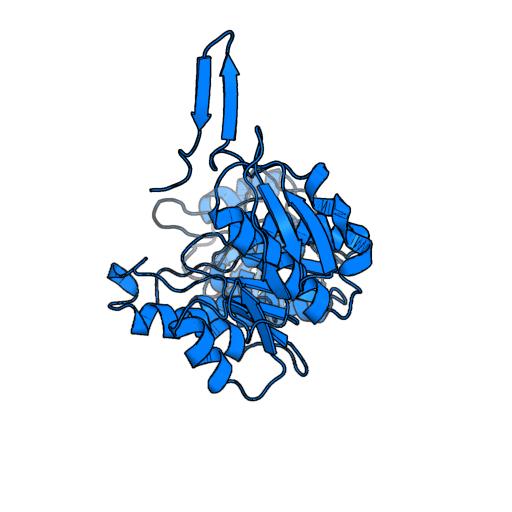1080 N N . LYS A 1 140 ? -0.803 10.570 0.327 1.00 79.81 140 LYS A N 1
ATOM 1081 C CA . LYS A 1 140 ? 0.606 10.998 0.432 1.00 79.81 140 LYS A CA 1
ATOM 1082 C C . LYS A 1 140 ? 1.528 9.769 0.470 1.00 79.81 140 LYS A C 1
ATOM 1084 O O . LYS A 1 140 ? 1.119 8.674 0.083 1.00 79.81 140 LYS A O 1
ATOM 1089 N N . SER A 1 141 ? 2.761 9.928 0.950 1.00 79.19 141 SER A N 1
ATOM 1090 C CA . SER A 1 141 ? 3.667 8.823 1.311 1.00 79.19 141 SER A CA 1
ATOM 1091 C C . SER A 1 141 ? 3.257 8.200 2.656 1.00 79.19 141 SER A C 1
ATOM 1093 O O . SER A 1 141 ? 3.993 8.188 3.639 1.00 79.19 141 SER A O 1
ATOM 1095 N N . PHE A 1 142 ? 1.998 7.778 2.736 1.00 87.38 142 PHE A N 1
ATOM 1096 C CA . PHE A 1 142 ? 1.384 7.179 3.918 1.00 87.38 142 PHE A CA 1
ATOM 1097 C C . PHE A 1 142 ? 1.647 5.677 3.905 1.00 87.38 142 PHE A C 1
ATOM 1099 O O . PHE A 1 142 ? 0.768 4.881 3.596 1.00 87.38 142 PHE A O 1
ATOM 1106 N N . ASN A 1 143 ? 2.896 5.318 4.202 1.00 92.50 143 ASN A N 1
ATOM 1107 C CA . ASN A 1 143 ? 3.435 3.976 3.992 1.00 92.50 143 ASN A CA 1
ATOM 1108 C C . ASN A 1 143 ? 3.842 3.248 5.285 1.00 92.50 143 ASN A C 1
ATOM 1110 O O . ASN A 1 143 ? 4.533 2.236 5.221 1.00 92.50 143 ASN A O 1
ATOM 1114 N N . ASN A 1 144 ? 3.426 3.769 6.443 1.00 94.81 144 ASN A N 1
ATOM 1115 C CA . ASN A 1 144 ? 3.770 3.280 7.779 1.00 94.81 144 ASN A CA 1
ATOM 1116 C C . ASN A 1 144 ? 2.526 2.777 8.544 1.00 94.81 144 ASN A C 1
ATOM 1118 O O . ASN A 1 144 ? 1.424 2.706 7.993 1.00 94.81 144 ASN A O 1
ATOM 1122 N N . PHE A 1 145 ? 2.697 2.480 9.837 1.00 96.12 145 PHE A N 1
ATOM 1123 C CA . PHE A 1 145 ? 1.658 1.933 10.723 1.00 96.12 145 PHE A CA 1
ATOM 1124 C C . PHE A 1 145 ? 0.433 2.822 10.953 1.00 96.12 145 PHE A C 1
ATOM 1126 O O . PHE A 1 145 ? -0.555 2.349 11.502 1.00 96.12 145 PHE A O 1
ATOM 1133 N N . ILE A 1 146 ? 0.472 4.086 10.533 1.00 94.69 146 ILE A N 1
ATOM 1134 C CA . ILE A 1 146 ? -0.671 5.006 10.594 1.00 94.69 146 ILE A CA 1
ATOM 1135 C C . ILE A 1 146 ? -1.243 5.196 9.190 1.00 94.69 146 ILE A C 1
ATOM 1137 O O . ILE A 1 146 ? -2.449 5.084 8.971 1.00 94.69 146 ILE A O 1
ATOM 1141 N N . GLY A 1 147 ? -0.364 5.438 8.217 1.00 94.56 147 GLY A N 1
ATOM 1142 C CA . GLY A 1 147 ? -0.740 5.754 6.847 1.00 94.56 147 GLY A CA 1
ATOM 1143 C C . GLY A 1 147 ? -1.478 4.629 6.119 1.00 94.56 147 GLY A C 1
ATOM 1144 O O . GLY A 1 147 ? -2.464 4.897 5.425 1.00 94.56 147 GLY A O 1
ATOM 1145 N N . VAL A 1 148 ? -1.047 3.376 6.300 1.00 96.75 148 VAL A N 1
ATOM 1146 C CA . VAL A 1 148 ? -1.708 2.218 5.677 1.00 96.75 148 VAL A CA 1
ATOM 1147 C C . VAL A 1 148 ? -3.121 2.010 6.242 1.00 96.75 148 VAL A C 1
ATOM 1149 O O . VAL A 1 148 ? -4.054 1.965 5.437 1.00 96.75 148 VAL A O 1
ATOM 1152 N N . PRO A 1 149 ? -3.340 1.972 7.576 1.00 96.62 149 PRO A N 1
ATOM 1153 C CA . PRO A 1 149 ? -4.689 1.932 8.143 1.00 96.62 149 PRO A CA 1
ATOM 1154 C C . PRO A 1 149 ? -5.611 3.053 7.663 1.00 96.62 149 PRO A C 1
ATOM 1156 O O . PRO A 1 149 ? -6.730 2.779 7.236 1.00 96.62 149 PRO A O 1
ATOM 1159 N N . VAL A 1 150 ? -5.135 4.303 7.668 1.00 94.12 150 VAL A N 1
ATOM 1160 C CA . VAL A 1 150 ? -5.928 5.452 7.197 1.00 94.12 150 VAL A CA 1
ATOM 1161 C C . VAL A 1 150 ? -6.327 5.272 5.733 1.00 94.12 150 VAL A C 1
ATOM 1163 O O . VAL A 1 150 ? -7.496 5.443 5.397 1.00 94.12 150 VAL A O 1
ATOM 1166 N N . THR A 1 151 ? -5.396 4.833 4.879 1.00 94.25 151 THR A N 1
ATOM 1167 C CA . THR A 1 151 ? -5.698 4.555 3.465 1.00 94.25 151 THR A CA 1
ATOM 1168 C C . THR A 1 151 ? -6.779 3.480 3.325 1.00 94.25 151 THR A C 1
ATOM 1170 O O . THR A 1 151 ? -7.668 3.613 2.491 1.00 94.25 151 THR A O 1
ATOM 1173 N N . ILE A 1 152 ? -6.741 2.425 4.144 1.00 96.38 152 ILE A N 1
ATOM 1174 C CA . ILE A 1 152 ? -7.744 1.351 4.117 1.00 96.38 152 ILE A CA 1
ATOM 1175 C C . ILE A 1 152 ? -9.141 1.871 4.475 1.00 96.38 152 ILE A C 1
ATOM 1177 O O . ILE A 1 152 ? -10.106 1.497 3.812 1.00 96.38 152 ILE A O 1
ATOM 1181 N N . PHE A 1 153 ? -9.271 2.764 5.459 1.00 94.88 153 PHE A N 1
ATOM 1182 C CA . PHE A 1 153 ? -10.572 3.343 5.827 1.00 94.88 153 PHE A CA 1
ATOM 1183 C C . PHE A 1 153 ? -11.159 4.283 4.756 1.00 94.88 153 PHE A C 1
ATOM 1185 O O . PHE A 1 153 ? -12.383 4.469 4.699 1.00 94.88 153 PHE A O 1
ATOM 1192 N N . GLU A 1 154 ? -10.320 4.836 3.874 1.00 92.44 154 GLU A N 1
ATOM 1193 C CA . GLU A 1 154 ? -10.754 5.607 2.698 1.00 92.44 154 GLU A CA 1
ATOM 1194 C C . GLU A 1 154 ? -11.331 4.716 1.582 1.00 92.44 154 GLU A C 1
ATOM 1196 O O . GLU A 1 154 ? -12.057 5.199 0.708 1.00 92.44 154 GLU A O 1
ATOM 1201 N N . ILE A 1 155 ? -11.079 3.403 1.616 1.00 94.75 155 ILE A N 1
ATOM 1202 C CA . ILE A 1 155 ? -11.640 2.471 0.639 1.00 94.75 155 ILE A CA 1
ATOM 1203 C C . ILE A 1 155 ? -13.117 2.214 0.965 1.00 94.75 155 ILE A C 1
ATOM 1205 O O . ILE A 1 155 ? -13.494 1.606 1.966 1.00 94.75 155 ILE A O 1
ATOM 1209 N N . GLU A 1 156 ? -13.974 2.716 0.086 1.00 92.00 156 GLU A N 1
ATOM 1210 C CA . GLU A 1 156 ? -15.414 2.437 0.033 1.00 92.00 156 GLU A CA 1
ATOM 1211 C C . GLU A 1 156 ? -15.765 1.270 -0.911 1.00 92.00 156 GLU A C 1
ATOM 1213 O O . GLU A 1 156 ? -15.011 0.979 -1.837 1.00 92.00 156 GLU A O 1
ATOM 1218 N N . ASN A 1 157 ? -16.960 0.686 -0.761 1.00 91.00 157 ASN A N 1
ATOM 1219 C CA . ASN A 1 157 ? -17.455 -0.433 -1.584 1.00 91.00 157 ASN A CA 1
ATOM 1220 C C . ASN A 1 157 ? -17.531 -0.163 -3.087 1.00 91.00 157 ASN A C 1
ATOM 1222 O O . ASN A 1 157 ? -17.519 -1.101 -3.878 1.00 91.00 157 ASN A O 1
ATOM 1226 N N . ARG A 1 158 ? -17.633 1.108 -3.493 1.00 94.44 158 ARG A N 1
ATOM 1227 C CA . ARG A 1 158 ? -17.598 1.480 -4.914 1.00 94.44 158 ARG A CA 1
ATOM 1228 C C . ARG A 1 158 ? -16.230 1.222 -5.549 1.00 94.44 158 ARG A C 1
ATOM 1230 O O . ARG A 1 158 ? -16.142 1.125 -6.769 1.00 94.44 158 ARG A O 1
ATOM 1237 N N . HIS A 1 159 ? -15.163 1.179 -4.748 1.00 97.25 159 HIS A N 1
ATOM 1238 C CA . HIS A 1 159 ? -13.817 0.982 -5.260 1.00 97.25 159 HIS A CA 1
ATOM 1239 C C . HIS A 1 159 ? -13.600 -0.480 -5.622 1.00 97.25 159 HIS A C 1
ATOM 1241 O O . HIS A 1 159 ? -13.800 -1.388 -4.820 1.00 97.25 159 HIS A O 1
ATOM 1247 N N . LYS A 1 160 ? -13.133 -0.685 -6.848 1.00 98.12 160 LYS A N 1
ATOM 1248 C CA . LYS A 1 160 ? -12.702 -1.977 -7.367 1.00 98.12 160 LYS A CA 1
ATOM 1249 C C . LYS A 1 160 ? -11.265 -2.293 -6.956 1.00 98.12 160 LYS A C 1
ATOM 1251 O O . LYS A 1 160 ? -10.930 -3.463 -6.793 1.00 98.12 160 LYS A O 1
ATOM 1256 N N . TYR A 1 161 ? -10.439 -1.263 -6.757 1.00 98.56 161 TYR A N 1
ATOM 1257 C CA . TYR A 1 161 ? -9.031 -1.409 -6.392 1.00 98.56 161 TYR A CA 1
ATOM 1258 C C . TYR A 1 161 ? -8.619 -0.459 -5.263 1.00 98.56 161 TYR A C 1
ATOM 1260 O O . TYR A 1 161 ? -9.137 0.655 -5.158 1.00 98.56 161 TYR A O 1
ATOM 1268 N N . GLY A 1 162 ? -7.640 -0.877 -4.463 1.00 98.00 162 GLY A N 1
ATOM 1269 C CA . GLY A 1 162 ? -6.949 -0.039 -3.483 1.00 98.00 162 GLY A CA 1
ATOM 1270 C C . GLY A 1 162 ? -5.435 -0.191 -3.603 1.00 98.00 162 GLY A C 1
ATOM 1271 O O . GLY A 1 162 ? -4.927 -1.305 -3.516 1.00 98.00 162 GLY A O 1
ATOM 1272 N N . VAL A 1 163 ? -4.710 0.910 -3.802 1.00 98.31 163 VAL A N 1
ATOM 1273 C CA . VAL A 1 163 ? -3.247 0.907 -3.970 1.00 98.31 163 VAL A CA 1
ATOM 1274 C C . VAL A 1 163 ? -2.570 1.418 -2.698 1.00 98.31 163 VAL A C 1
ATOM 1276 O O . VAL A 1 163 ? -2.655 2.604 -2.366 1.00 98.31 163 VAL A O 1
ATOM 1279 N N . LEU A 1 164 ? -1.885 0.518 -1.997 1.00 97.75 164 LEU A N 1
ATOM 1280 C CA . LEU A 1 164 ? -1.204 0.767 -0.731 1.00 97.75 164 LEU A CA 1
ATOM 1281 C C . LEU A 1 164 ? 0.308 0.842 -0.944 1.00 97.75 164 LEU A C 1
ATOM 1283 O O . LEU A 1 164 ? 0.925 -0.076 -1.486 1.00 97.75 164 LEU A O 1
ATOM 1287 N N . GLU A 1 165 ? 0.920 1.923 -0.472 1.00 96.19 165 GLU A N 1
ATOM 1288 C CA . GLU A 1 165 ? 2.374 2.008 -0.354 1.00 96.19 165 GLU A CA 1
ATOM 1289 C C . GLU A 1 165 ? 2.821 1.394 0.983 1.00 96.19 165 GLU A C 1
ATOM 1291 O O . GLU A 1 165 ? 2.231 1.699 2.013 1.00 96.19 165 GLU A O 1
ATOM 1296 N N . MET A 1 166 ? 3.858 0.549 0.990 1.00 96.75 166 MET A N 1
ATOM 1297 C CA . MET A 1 166 ? 4.381 -0.093 2.206 1.00 96.75 166 MET A CA 1
ATOM 1298 C C . MET A 1 166 ? 5.890 0.149 2.347 1.00 96.75 166 MET A C 1
ATOM 1300 O O . MET A 1 166 ? 6.702 -0.302 1.526 1.00 96.75 166 MET A O 1
ATOM 1304 N N . GLY A 1 167 ? 6.259 0.908 3.377 1.00 93.50 167 GLY A N 1
ATOM 1305 C CA . GLY A 1 167 ? 7.624 1.306 3.713 1.00 93.50 167 GLY A CA 1
ATOM 1306 C C . GLY A 1 167 ? 8.176 0.535 4.911 1.00 93.50 167 GLY A C 1
ATOM 1307 O O . GLY A 1 167 ? 7.430 -0.074 5.667 1.00 93.50 167 GLY A O 1
ATOM 1308 N N . THR A 1 168 ? 9.499 0.546 5.060 1.00 92.88 168 THR A N 1
ATOM 1309 C CA . THR A 1 168 ? 10.194 -0.089 6.186 1.00 92.88 168 THR A CA 1
ATOM 1310 C C . THR A 1 168 ? 11.533 0.583 6.440 1.00 92.88 168 THR A C 1
ATOM 1312 O O . THR A 1 168 ? 12.251 0.920 5.495 1.00 92.88 168 THR A O 1
ATOM 1315 N N . ASN A 1 169 ? 11.842 0.749 7.718 1.00 90.00 169 ASN A N 1
ATOM 1316 C CA . ASN A 1 169 ? 13.134 1.086 8.292 1.00 90.00 169 ASN A CA 1
ATOM 1317 C C . ASN A 1 169 ? 13.699 -0.075 9.128 1.00 90.00 169 ASN A C 1
ATOM 1319 O O . ASN A 1 169 ? 14.911 -0.130 9.325 1.00 90.00 169 ASN A O 1
ATOM 1323 N N . ALA A 1 170 ? 12.852 -0.993 9.606 1.00 93.81 170 ALA A N 1
ATOM 1324 C CA . ALA A 1 170 ? 13.245 -2.114 10.458 1.00 93.81 170 ALA A CA 1
ATOM 1325 C C . ALA A 1 170 ? 12.591 -3.448 10.033 1.00 93.81 170 ALA A C 1
ATOM 1327 O O . ALA A 1 170 ? 11.548 -3.448 9.371 1.00 93.81 170 ALA A O 1
ATOM 1328 N N . PRO A 1 171 ? 13.173 -4.602 10.414 1.00 95.94 171 PRO A N 1
ATOM 1329 C CA . PRO A 1 171 ? 12.573 -5.910 10.147 1.00 95.94 171 PRO A CA 1
ATOM 1330 C C . PRO A 1 171 ? 11.190 -6.059 10.799 1.00 95.94 171 PRO A C 1
ATOM 1332 O O . PRO A 1 171 ? 10.958 -5.553 11.898 1.00 95.94 171 PRO A O 1
ATOM 1335 N N . GLY A 1 172 ? 10.280 -6.780 10.144 1.00 97.31 172 GLY A N 1
ATOM 1336 C CA . GLY A 1 172 ? 8.916 -7.040 10.615 1.00 97.31 172 GLY A CA 1
ATOM 1337 C C . GLY A 1 172 ? 7.901 -5.934 10.309 1.00 97.31 172 GLY A C 1
ATOM 1338 O O . GLY A 1 172 ? 6.695 -6.154 10.455 1.00 97.31 172 GLY A O 1
ATOM 1339 N N . GLU A 1 173 ? 8.336 -4.750 9.869 1.00 97.62 173 GLU A N 1
ATOM 1340 C CA . GLU A 1 173 ? 7.403 -3.664 9.563 1.00 97.62 173 GLU A CA 1
ATOM 1341 C C . GLU A 1 173 ? 6.571 -3.967 8.312 1.00 97.62 173 GLU A C 1
ATOM 1343 O O . GLU A 1 173 ? 5.350 -3.817 8.347 1.00 97.62 173 GLU A O 1
ATOM 1348 N N . ILE A 1 174 ? 7.190 -4.461 7.230 1.00 98.06 174 ILE A N 1
ATOM 1349 C CA . ILE A 1 174 ? 6.444 -4.841 6.020 1.00 98.06 174 ILE A CA 1
ATOM 1350 C C . ILE A 1 174 ? 5.511 -6.007 6.323 1.00 98.06 174 ILE A C 1
ATOM 1352 O O . ILE A 1 174 ? 4.374 -5.973 5.852 1.00 98.06 174 ILE A O 1
ATOM 1356 N N . ARG A 1 175 ? 5.941 -6.993 7.124 1.00 98.50 175 ARG A N 1
ATOM 1357 C CA . ARG A 1 175 ? 5.067 -8.076 7.602 1.00 98.50 175 ARG A CA 1
ATOM 1358 C C . ARG A 1 175 ? 3.804 -7.507 8.229 1.00 98.50 175 ARG A C 1
ATOM 1360 O O . ARG A 1 175 ? 2.702 -7.855 7.820 1.00 98.50 175 ARG A O 1
ATOM 1367 N N . ARG A 1 176 ? 3.942 -6.581 9.179 1.00 98.25 176 ARG A N 1
ATOM 1368 C CA . ARG A 1 176 ? 2.782 -5.986 9.847 1.00 98.25 176 ARG A CA 1
ATOM 1369 C C . ARG A 1 176 ? 1.915 -5.163 8.888 1.00 98.25 176 ARG A C 1
ATOM 1371 O O . ARG A 1 176 ? 0.690 -5.228 8.967 1.00 98.25 176 ARG A O 1
ATOM 1378 N N . LEU A 1 177 ? 2.505 -4.411 7.961 1.00 98.44 177 LEU A N 1
ATOM 1379 C CA . LEU A 1 177 ? 1.730 -3.667 6.959 1.00 98.44 177 LEU A CA 1
ATOM 1380 C C . LEU A 1 177 ? 0.992 -4.600 5.987 1.00 98.44 177 LEU A C 1
ATOM 1382 O O . LEU A 1 177 ? -0.151 -4.315 5.621 1.00 98.44 177 LEU A O 1
ATOM 1386 N N . SER A 1 178 ? 1.601 -5.724 5.601 1.00 98.12 178 SER A N 1
ATOM 1387 C CA . SER A 1 178 ? 0.977 -6.727 4.737 1.00 98.12 178 SER A CA 1
ATOM 1388 C C . SER A 1 178 ? -0.102 -7.523 5.475 1.00 98.12 178 SER A C 1
ATOM 1390 O O . SER A 1 178 ? -1.136 -7.802 4.876 1.00 98.12 178 SER A O 1
ATOM 1392 N N . GLU A 1 179 ? 0.044 -7.786 6.779 1.00 98.19 179 GLU A N 1
ATOM 1393 C CA . GLU A 1 179 ? -1.028 -8.341 7.623 1.00 98.19 179 GLU A CA 1
ATOM 1394 C C . GLU A 1 179 ? -2.270 -7.445 7.660 1.00 98.19 179 GLU A C 1
ATOM 1396 O O . GLU A 1 179 ? -3.393 -7.950 7.714 1.00 98.19 179 GLU A O 1
ATOM 1401 N N . ILE A 1 180 ? -2.069 -6.123 7.691 1.00 98.38 180 ILE A N 1
ATOM 1402 C CA . ILE A 1 180 ? -3.147 -5.129 7.703 1.00 98.38 180 ILE A CA 1
ATOM 1403 C C . ILE A 1 180 ? -3.794 -5.032 6.315 1.00 98.38 180 ILE A C 1
ATOM 1405 O O . ILE A 1 180 ? -5.020 -5.040 6.199 1.00 98.38 180 ILE A O 1
ATOM 1409 N N . GLY A 1 181 ? -2.975 -4.926 5.266 1.00 97.44 181 GLY A N 1
ATOM 1410 C CA . GLY A 1 181 ? -3.437 -4.702 3.897 1.00 97.44 181 GLY A CA 1
ATOM 1411 C C . GLY A 1 181 ? -3.976 -5.941 3.184 1.00 97.44 181 GLY A C 1
ATOM 1412 O O . GLY A 1 181 ? -4.834 -5.789 2.316 1.00 97.44 181 GLY A O 1
ATOM 1413 N N . ALA A 1 182 ? -3.490 -7.138 3.530 1.00 97.81 182 ALA A N 1
ATOM 1414 C CA . ALA A 1 182 ? -3.786 -8.409 2.861 1.00 97.81 182 ALA A CA 1
ATOM 1415 C C . ALA A 1 182 ? -3.844 -8.249 1.322 1.00 97.81 182 ALA A C 1
ATOM 1417 O O . ALA A 1 182 ? -4.935 -8.277 0.733 1.00 97.81 182 ALA A O 1
ATOM 1418 N N . PRO A 1 183 ? -2.704 -7.953 0.664 1.00 98.44 183 PRO A N 1
ATOM 1419 C CA . PRO A 1 183 ? -2.690 -7.643 -0.761 1.00 98.44 183 PRO A CA 1
ATOM 1420 C C . PRO A 1 183 ? -3.146 -8.838 -1.608 1.00 98.44 183 PRO A C 1
ATOM 1422 O O . PRO A 1 183 ? -2.818 -9.983 -1.316 1.00 98.44 183 PRO A O 1
ATOM 1425 N N . ASP A 1 184 ? -3.882 -8.567 -2.681 1.00 98.69 184 ASP A N 1
ATOM 1426 C CA . ASP A 1 184 ? -4.156 -9.505 -3.776 1.00 98.69 184 ASP A CA 1
ATOM 1427 C C . ASP A 1 184 ? -2.999 -9.509 -4.795 1.00 98.69 184 ASP A C 1
ATOM 1429 O O . ASP A 1 184 ? -2.710 -10.522 -5.433 1.00 98.69 184 ASP A O 1
ATOM 1433 N N . VAL A 1 185 ? -2.313 -8.369 -4.927 1.00 98.88 185 VAL A N 1
ATOM 1434 C CA . VAL A 1 185 ? -1.078 -8.218 -5.704 1.00 98.88 185 VAL A CA 1
ATOM 1435 C C . VAL A 1 185 ? -0.026 -7.555 -4.826 1.00 98.88 185 VAL A C 1
ATOM 1437 O O . VAL A 1 185 ? -0.242 -6.450 -4.331 1.00 98.88 185 VAL A O 1
ATOM 1440 N N . ALA A 1 186 ? 1.123 -8.202 -4.650 1.00 98.81 186 ALA A N 1
ATOM 1441 C CA . ALA A 1 186 ? 2.274 -7.609 -3.975 1.00 98.81 186 ALA A CA 1
ATOM 1442 C C . ALA A 1 186 ? 3.358 -7.282 -5.001 1.00 98.81 186 ALA A C 1
ATOM 1444 O O . ALA A 1 186 ? 3.730 -8.141 -5.795 1.00 98.81 186 ALA A O 1
ATOM 1445 N N . ALA A 1 187 ? 3.876 -6.057 -4.982 1.00 98.81 187 ALA A N 1
ATOM 1446 C CA . ALA A 1 187 ? 4.901 -5.593 -5.906 1.00 98.81 187 ALA A CA 1
ATOM 1447 C C . ALA A 1 187 ? 6.174 -5.175 -5.164 1.00 98.81 187 ALA A C 1
ATOM 1449 O O . ALA A 1 187 ? 6.123 -4.332 -4.265 1.00 98.81 187 ALA A O 1
ATOM 1450 N N . ILE A 1 188 ? 7.324 -5.716 -5.579 1.00 98.69 188 ILE A N 1
ATOM 1451 C CA . ILE A 1 188 ? 8.648 -5.247 -5.143 1.00 98.69 188 ILE A CA 1
ATOM 1452 C C . ILE A 1 188 ? 9.324 -4.544 -6.324 1.00 98.69 188 ILE A C 1
ATOM 1454 O O . ILE A 1 188 ? 9.731 -5.185 -7.295 1.00 98.69 188 ILE A O 1
ATOM 1458 N N . ILE A 1 189 ? 9.443 -3.214 -6.239 1.00 98.25 189 ILE A N 1
ATOM 1459 C CA . ILE A 1 189 ? 9.911 -2.379 -7.360 1.00 98.25 189 ILE A CA 1
ATOM 1460 C C . ILE A 1 189 ? 11.424 -2.499 -7.584 1.00 98.25 189 ILE A C 1
ATOM 1462 O O . ILE A 1 189 ? 11.908 -2.538 -8.716 1.00 98.25 189 ILE A O 1
ATOM 1466 N N . ASN A 1 190 ? 12.187 -2.521 -6.494 1.00 97.31 190 ASN A N 1
ATOM 1467 C CA . ASN A 1 190 ? 13.632 -2.728 -6.481 1.00 97.31 190 ASN A CA 1
ATOM 1468 C C . ASN A 1 190 ? 14.117 -2.974 -5.047 1.00 97.31 190 ASN A C 1
ATOM 1470 O O . ASN A 1 190 ? 13.452 -2.610 -4.070 1.00 97.31 190 ASN A O 1
ATOM 1474 N N . ILE A 1 191 ?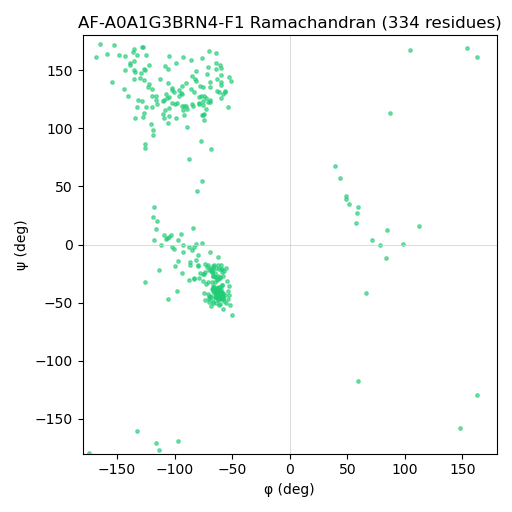 15.313 -3.548 -4.949 1.00 97.19 191 ILE A N 1
ATOM 1475 C CA . ILE A 1 191 ? 16.072 -3.712 -3.711 1.00 97.19 191 ILE A CA 1
ATOM 1476 C C . ILE A 1 191 ? 17.446 -3.081 -3.931 1.00 97.19 191 ILE A C 1
ATOM 1478 O O . ILE A 1 191 ? 18.202 -3.523 -4.801 1.00 97.19 191 ILE A O 1
ATOM 1482 N N . SER A 1 192 ? 17.743 -2.059 -3.133 1.00 93.94 192 SER A N 1
ATOM 1483 C CA . SER A 1 192 ? 18.992 -1.294 -3.149 1.00 93.94 192 SER A CA 1
ATOM 1484 C C . SER A 1 192 ? 19.482 -1.049 -1.719 1.00 93.94 192 SER A C 1
ATOM 1486 O O . SER A 1 192 ? 18.730 -1.223 -0.760 1.00 93.94 192 SER A O 1
ATOM 1488 N N . LYS A 1 193 ? 20.743 -0.625 -1.566 1.00 90.44 193 LYS A N 1
ATOM 1489 C CA . LYS A 1 193 ? 21.359 -0.287 -0.270 1.00 90.44 193 LYS A CA 1
ATOM 1490 C C . LYS A 1 193 ? 20.740 0.986 0.333 1.00 90.44 193 LYS A C 1
ATOM 1492 O O . LYS A 1 193 ? 21.280 2.073 0.189 1.00 90.44 193 LYS A O 1
ATOM 1497 N N . THR A 1 194 ? 19.595 0.841 0.988 1.00 83.69 194 THR A N 1
ATOM 1498 C CA . THR A 1 194 ? 18.831 1.906 1.666 1.00 83.69 194 THR A CA 1
ATOM 1499 C C . THR A 1 194 ? 18.405 1.415 3.046 1.00 83.69 194 THR A C 1
ATOM 1501 O O . THR A 1 194 ? 18.124 0.225 3.172 1.00 83.69 194 THR A O 1
ATOM 1504 N N . HIS A 1 195 ? 18.285 2.300 4.041 1.00 83.31 195 HIS A N 1
ATOM 1505 C CA . HIS A 1 195 ? 17.869 1.943 5.413 1.00 83.31 195 HIS A CA 1
ATOM 1506 C C . HIS A 1 195 ? 18.792 0.912 6.098 1.00 83.31 195 HIS A C 1
ATOM 1508 O O . HIS A 1 195 ? 18.349 0.089 6.896 1.00 83.31 195 HIS A O 1
ATOM 1514 N N . LEU A 1 196 ? 20.092 0.937 5.776 1.00 83.62 196 LEU A N 1
ATOM 1515 C CA . LEU A 1 196 ? 21.066 -0.023 6.310 1.00 83.62 196 LEU A CA 1
ATOM 1516 C C . LEU A 1 196 ? 21.260 0.087 7.827 1.00 83.62 196 LEU A C 1
ATOM 1518 O O . LEU A 1 196 ? 21.629 -0.901 8.445 1.00 83.62 196 LEU A O 1
ATOM 1522 N N . GLU A 1 197 ? 20.987 1.246 8.426 1.00 84.25 197 GLU A N 1
ATOM 1523 C CA . GLU A 1 197 ? 21.064 1.434 9.879 1.00 84.25 197 GLU A CA 1
ATOM 1524 C C . GLU A 1 197 ? 20.145 0.454 10.629 1.00 84.25 197 GLU A C 1
ATOM 1526 O O . GLU A 1 197 ? 20.593 -0.240 11.538 1.00 84.25 197 GLU A O 1
ATOM 1531 N N . GLY A 1 198 ? 18.887 0.316 10.192 1.00 82.31 198 GLY A N 1
ATOM 1532 C CA . GLY A 1 198 ? 17.939 -0.631 10.789 1.00 82.31 198 GLY A CA 1
ATOM 1533 C C . GLY A 1 198 ? 17.995 -2.040 10.188 1.00 82.31 198 GLY A C 1
ATOM 1534 O O . GLY A 1 198 ? 17.761 -3.024 10.891 1.00 82.31 198 GLY A O 1
ATOM 1535 N N . LEU A 1 199 ? 18.335 -2.165 8.899 1.00 89.69 199 LEU A N 1
ATOM 1536 C CA . LEU A 1 199 ? 18.269 -3.434 8.154 1.00 89.69 199 LEU A CA 1
ATOM 1537 C C . LEU A 1 199 ? 19.618 -4.146 7.992 1.00 89.69 199 LEU A C 1
ATOM 1539 O O . LEU A 1 199 ? 19.658 -5.268 7.491 1.00 89.69 199 LEU A O 1
ATOM 1543 N N . LYS A 1 200 ? 20.710 -3.532 8.457 1.00 89.50 200 LYS A N 1
ATOM 1544 C CA . LYS A 1 200 ? 22.087 -4.055 8.552 1.00 89.50 200 LYS A CA 1
ATOM 1545 C C . LYS A 1 200 ? 22.798 -4.337 7.224 1.00 89.50 200 LYS A C 1
ATOM 1547 O O . LYS A 1 200 ? 23.980 -4.029 7.099 1.00 89.50 200 LYS A O 1
ATOM 1552 N N . SER A 1 201 ? 22.129 -4.912 6.225 1.00 94.50 201 SER A N 1
ATOM 1553 C CA . SER A 1 201 ? 22.734 -5.268 4.934 1.00 94.50 201 SER A CA 1
ATOM 1554 C C . SER A 1 201 ? 21.715 -5.269 3.789 1.00 94.50 201 SER A C 1
ATOM 1556 O O . SER A 1 201 ? 20.511 -5.164 4.014 1.00 94.50 201 SER A O 1
ATOM 1558 N N . ILE A 1 202 ? 22.179 -5.405 2.540 1.00 95.94 202 ILE A N 1
ATOM 1559 C CA . ILE A 1 202 ? 21.278 -5.511 1.378 1.00 95.94 202 ILE A CA 1
ATOM 1560 C C . ILE A 1 202 ? 20.437 -6.796 1.424 1.00 95.94 202 ILE A C 1
ATOM 1562 O O . ILE A 1 202 ? 19.277 -6.780 1.017 1.00 95.94 202 ILE A O 1
ATOM 1566 N N . GLU A 1 203 ? 20.984 -7.880 1.976 1.00 96.31 203 GLU A N 1
ATOM 1567 C CA . GLU A 1 203 ? 20.265 -9.117 2.291 1.00 96.31 203 GLU A CA 1
ATOM 1568 C C . GLU A 1 203 ? 19.128 -8.833 3.275 1.00 96.31 203 GLU A C 1
ATOM 1570 O O . GLU A 1 203 ? 18.009 -9.288 3.052 1.00 96.31 203 GLU A O 1
ATOM 1575 N N . GLY A 1 204 ? 19.396 -8.057 4.331 1.00 96.62 204 GLY A N 1
ATOM 1576 C CA . GLY A 1 204 ? 18.381 -7.647 5.302 1.00 96.62 204 GLY A CA 1
ATOM 1577 C C . GLY A 1 204 ? 17.297 -6.770 4.675 1.00 96.62 204 GLY A C 1
ATOM 1578 O O . GLY A 1 204 ? 16.113 -6.983 4.924 1.00 96.62 20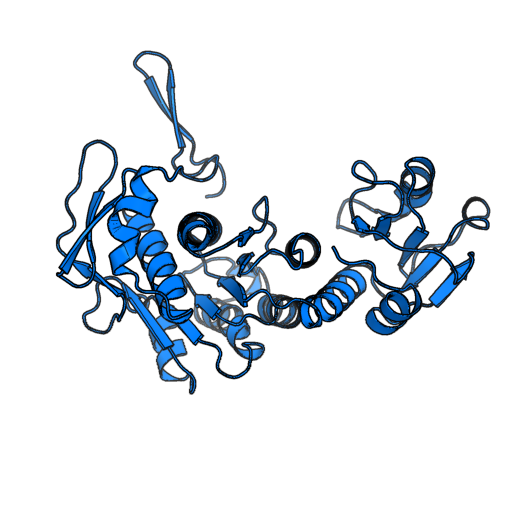4 GLY A O 1
ATOM 1579 N N . VAL A 1 205 ? 17.668 -5.861 3.765 1.00 96.69 205 VAL A N 1
ATOM 1580 C CA . VAL A 1 205 ? 16.704 -5.083 2.965 1.00 96.69 205 VAL A CA 1
ATOM 1581 C C . VAL A 1 205 ? 15.845 -5.995 2.086 1.00 96.69 205 VAL A C 1
ATOM 1583 O O . VAL A 1 205 ? 14.633 -5.794 1.986 1.00 96.69 205 VAL A O 1
ATOM 1586 N N . ALA A 1 206 ? 16.453 -6.998 1.449 1.00 97.44 206 ALA A N 1
ATOM 1587 C CA . ALA A 1 206 ? 15.744 -7.965 0.621 1.00 97.44 206 ALA A CA 1
ATOM 1588 C C . ALA A 1 206 ? 14.766 -8.811 1.447 1.00 97.44 206 ALA A C 1
ATOM 1590 O O . ALA A 1 206 ? 13.617 -8.973 1.039 1.00 97.44 206 ALA A O 1
ATOM 1591 N N . GLN A 1 207 ? 15.203 -9.307 2.608 1.00 97.31 207 GLN A N 1
ATOM 1592 C CA . GLN A 1 207 ? 14.378 -10.079 3.540 1.00 97.31 207 GLN A CA 1
ATOM 1593 C C . GLN A 1 207 ? 13.193 -9.252 4.038 1.00 97.31 207 GLN A C 1
ATOM 1595 O O . GLN A 1 207 ? 12.058 -9.688 3.873 1.00 97.31 207 GLN A O 1
ATOM 1600 N N . ALA A 1 208 ? 13.439 -8.034 4.529 1.00 97.44 208 ALA A N 1
ATOM 1601 C CA . ALA A 1 208 ? 12.381 -7.155 5.017 1.00 97.44 208 ALA A CA 1
ATOM 1602 C C . ALA A 1 208 ? 11.347 -6.830 3.928 1.00 97.44 208 ALA A C 1
ATOM 1604 O O . ALA A 1 208 ? 10.150 -6.846 4.179 1.00 97.44 208 ALA A O 1
ATOM 1605 N N . LYS A 1 209 ? 11.769 -6.586 2.680 1.00 97.81 209 LYS A N 1
ATOM 1606 C CA 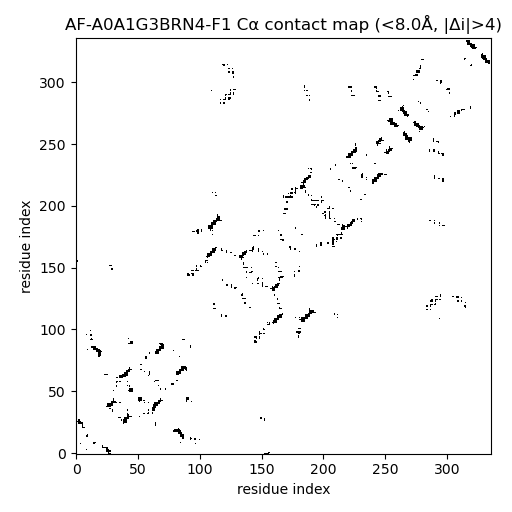. LYS A 1 209 ? 10.816 -6.356 1.577 1.00 97.81 209 LYS A CA 1
ATOM 1607 C C . LYS A 1 209 ? 10.066 -7.620 1.165 1.00 97.81 209 LYS A C 1
ATOM 1609 O O . LYS A 1 209 ? 8.914 -7.511 0.755 1.00 97.81 209 LYS A O 1
ATOM 1614 N N . ALA A 1 210 ? 10.685 -8.795 1.276 1.00 98.25 210 ALA A N 1
ATOM 1615 C CA . ALA A 1 210 ? 10.042 -10.072 0.975 1.00 98.25 210 ALA A CA 1
ATOM 1616 C C . ALA A 1 210 ? 8.912 -10.422 1.960 1.00 98.25 210 ALA A C 1
ATOM 1618 O O . ALA A 1 210 ? 8.009 -11.164 1.581 1.00 98.25 210 ALA A O 1
ATOM 1619 N N . GLU A 1 211 ? 8.898 -9.838 3.165 1.00 98.56 211 GLU A N 1
ATOM 1620 C CA . GLU A 1 211 ? 7.812 -9.996 4.149 1.00 98.56 211 GLU A CA 1
ATOM 1621 C C . GLU A 1 211 ? 6.426 -9.617 3.589 1.00 98.56 211 GLU A C 1
ATOM 1623 O O . GLU A 1 211 ? 5.395 -10.054 4.103 1.00 98.56 211 GLU A O 1
ATOM 1628 N N . ILE A 1 212 ? 6.365 -8.825 2.508 1.00 98.50 212 ILE A N 1
ATOM 1629 C CA . ILE A 1 212 ? 5.095 -8.480 1.854 1.00 98.50 212 ILE A CA 1
ATOM 1630 C C . ILE A 1 212 ? 4.372 -9.728 1.329 1.00 98.50 212 ILE A C 1
ATOM 1632 O O . ILE A 1 212 ? 3.146 -9.743 1.249 1.00 98.50 212 ILE A O 1
ATOM 1636 N N . LEU A 1 213 ? 5.132 -10.774 0.991 1.00 98.50 213 LEU A N 1
ATOM 1637 C CA . LEU A 1 213 ? 4.628 -12.025 0.432 1.00 98.50 213 LEU A CA 1
ATOM 1638 C C . LEU A 1 213 ? 4.054 -12.962 1.496 1.00 98.50 213 LEU A C 1
ATOM 1640 O O . LEU A 1 213 ? 3.290 -13.857 1.151 1.00 98.50 213 LEU A O 1
ATOM 1644 N N . GLU A 1 214 ? 4.394 -12.761 2.771 1.00 97.88 214 GLU A N 1
ATOM 1645 C CA . GLU A 1 214 ? 3.934 -13.620 3.870 1.00 97.88 214 GLU A CA 1
ATOM 1646 C C . GLU A 1 214 ? 2.421 -13.515 4.105 1.00 97.88 214 GLU A C 1
ATOM 1648 O O . GLU A 1 214 ? 1.800 -14.475 4.551 1.00 97.88 214 GLU A O 1
ATOM 1653 N N . ASN A 1 215 ? 1.829 -12.367 3.764 1.00 97.88 215 ASN A N 1
ATOM 1654 C CA . ASN A 1 215 ? 0.393 -12.103 3.885 1.00 97.88 215 ASN A CA 1
ATOM 1655 C C . ASN A 1 215 ? -0.258 -11.806 2.528 1.00 97.88 215 ASN A C 1
ATOM 1657 O O . ASN A 1 215 ? -1.287 -11.129 2.462 1.00 97.88 215 ASN A O 1
ATOM 1661 N N . LEU A 1 216 ? 0.352 -12.277 1.436 1.00 98.19 216 LEU A N 1
ATOM 1662 C CA . LEU A 1 216 ? -0.294 -12.251 0.130 1.00 98.19 216 LEU A CA 1
ATOM 1663 C C . LEU A 1 216 ? -1.542 -13.142 0.180 1.00 98.19 216 LEU A C 1
ATOM 1665 O O . LEU A 1 216 ? -1.490 -14.273 0.661 1.00 98.19 216 LEU A O 1
ATOM 1669 N N . SER A 1 217 ? -2.659 -12.619 -0.318 1.00 97.06 217 SER A N 1
ATOM 1670 C CA . SER A 1 217 ? -3.933 -13.336 -0.336 1.00 97.06 217 SER A CA 1
ATOM 1671 C C . SER A 1 217 ? -3.830 -14.629 -1.143 1.00 97.06 217 SER A C 1
ATOM 1673 O O . SER A 1 217 ? -3.021 -14.745 -2.067 1.00 97.06 217 SER A O 1
ATOM 1675 N N . GLU A 1 218 ? -4.682 -15.600 -0.821 1.00 95.00 218 GLU A N 1
ATOM 1676 C CA . GLU A 1 218 ? -4.752 -16.856 -1.563 1.00 95.00 218 GLU A CA 1
ATOM 1677 C C . GLU A 1 218 ? -5.011 -16.603 -3.057 1.00 95.00 218 GLU A C 1
ATOM 1679 O O . GLU A 1 218 ? -5.861 -15.798 -3.440 1.00 95.00 218 GLU A O 1
ATOM 1684 N N . GLY A 1 219 ? -4.227 -17.260 -3.917 1.00 95.19 219 GLY A N 1
ATOM 1685 C CA . GLY A 1 219 ? -4.265 -17.041 -5.366 1.00 95.19 219 GLY A CA 1
ATOM 1686 C C . GLY A 1 219 ? -3.689 -15.697 -5.833 1.00 95.19 219 GLY A C 1
ATOM 1687 O O . GLY A 1 219 ? -3.727 -15.419 -7.036 1.00 95.19 219 GLY A O 1
ATOM 1688 N N . GLY A 1 220 ? -3.148 -14.889 -4.916 1.00 98.06 220 GLY A N 1
ATOM 1689 C CA . GLY A 1 220 ? -2.518 -13.609 -5.205 1.00 98.06 220 GLY A CA 1
ATOM 1690 C C . GLY A 1 220 ? -1.257 -13.730 -6.060 1.00 98.06 220 GLY A C 1
ATOM 1691 O O . GLY A 1 220 ? -0.683 -14.809 -6.243 1.00 98.06 220 GLY A O 1
ATOM 1692 N N . VAL A 1 221 ? -0.827 -12.592 -6.604 1.00 98.88 221 VAL A N 1
ATOM 1693 C CA . VAL A 1 221 ? 0.264 -12.529 -7.586 1.00 98.88 221 VAL A CA 1
ATOM 1694 C C . VAL A 1 221 ? 1.418 -11.678 -7.068 1.00 98.88 221 VAL A C 1
ATOM 1696 O O . VAL A 1 221 ? 1.221 -10.560 -6.588 1.00 98.88 221 VAL A O 1
ATOM 1699 N N . PHE A 1 222 ? 2.637 -12.192 -7.217 1.00 98.81 222 PHE A N 1
ATOM 1700 C CA . PHE A 1 222 ? 3.858 -11.451 -6.933 1.00 98.81 222 PHE A CA 1
ATOM 1701 C C . PHE A 1 222 ? 4.396 -10.761 -8.195 1.00 98.81 222 PHE A C 1
ATOM 1703 O O . PHE A 1 222 ? 4.819 -11.407 -9.154 1.00 98.81 222 PHE A O 1
ATOM 1710 N N . VAL A 1 223 ? 4.416 -9.431 -8.184 1.00 98.94 223 VAL A N 1
ATOM 1711 C CA . VAL A 1 223 ? 5.016 -8.596 -9.228 1.00 98.94 223 VAL A CA 1
ATOM 1712 C C . VAL A 1 223 ? 6.437 -8.206 -8.828 1.00 98.94 223 VAL A C 1
ATOM 1714 O O . VAL A 1 223 ? 6.666 -7.673 -7.741 1.00 98.94 223 VAL A O 1
ATOM 1717 N N . TYR A 1 224 ? 7.408 -8.439 -9.708 1.00 98.81 224 TYR A N 1
ATOM 1718 C CA . TYR A 1 224 ? 8.818 -8.241 -9.373 1.00 98.81 224 TYR A CA 1
ATOM 1719 C C . TYR A 1 224 ? 9.633 -7.683 -10.535 1.00 98.81 224 TYR A C 1
ATOM 1721 O O . TYR A 1 224 ? 9.359 -7.946 -11.705 1.00 98.81 224 TYR A O 1
ATOM 1729 N N . ASN A 1 225 ? 10.673 -6.929 -10.193 1.00 98.56 225 ASN A N 1
ATOM 1730 C CA . ASN A 1 225 ? 11.644 -6.431 -11.154 1.00 98.56 225 ASN A CA 1
ATOM 1731 C C . ASN A 1 225 ? 12.593 -7.562 -11.583 1.00 98.56 225 ASN A C 1
ATOM 1733 O O . ASN A 1 225 ? 13.407 -8.024 -10.781 1.00 98.56 225 ASN A O 1
ATOM 1737 N N . ALA A 1 226 ? 12.492 -8.000 -12.836 1.00 98.56 226 ALA A N 1
ATOM 1738 C CA . ALA A 1 226 ? 13.292 -9.090 -13.390 1.00 98.56 226 ALA A CA 1
ATOM 1739 C C . ALA A 1 226 ? 14.768 -8.710 -13.608 1.00 98.56 226 ALA A C 1
ATOM 1741 O O . ALA A 1 226 ? 15.612 -9.601 -13.680 1.00 98.56 226 ALA A O 1
ATOM 1742 N N . ASP A 1 227 ? 15.086 -7.414 -13.666 1.00 97.94 227 ASP A N 1
ATOM 1743 C CA . ASP A 1 227 ? 16.458 -6.912 -13.818 1.00 97.94 227 ASP A CA 1
ATOM 1744 C C . ASP A 1 227 ? 17.183 -6.768 -12.471 1.00 97.94 227 ASP A C 1
ATOM 1746 O O . ASP A 1 227 ? 18.406 -6.653 -12.425 1.00 97.94 227 ASP A O 1
ATOM 1750 N N . ASN A 1 228 ? 16.448 -6.750 -11.351 1.00 98.00 228 ASN A N 1
ATOM 1751 C CA . ASN A 1 228 ? 17.035 -6.640 -10.018 1.00 98.00 228 ASN A CA 1
ATOM 1752 C C . ASN A 1 228 ? 17.347 -8.042 -9.450 1.00 98.00 228 ASN A C 1
ATOM 1754 O O . ASN A 1 228 ? 16.411 -8.796 -9.166 1.00 98.00 228 ASN A O 1
ATOM 1758 N N . PRO A 1 229 ? 18.626 -8.395 -9.193 1.00 97.50 229 PRO A N 1
ATOM 1759 C CA . PRO A 1 229 ? 19.007 -9.757 -8.802 1.00 97.50 229 PRO A CA 1
ATOM 1760 C C . PRO A 1 229 ? 18.328 -10.260 -7.524 1.00 97.50 229 PRO A C 1
ATOM 1762 O O . PRO A 1 229 ? 17.986 -11.436 -7.421 1.00 97.50 229 PRO A O 1
ATOM 1765 N N . TRP A 1 230 ? 18.096 -9.376 -6.548 1.00 98.19 230 TRP A N 1
ATOM 1766 C CA . TRP A 1 230 ? 17.407 -9.738 -5.310 1.00 98.19 230 TRP A CA 1
ATOM 1767 C C . TRP A 1 230 ? 15.923 -10.008 -5.541 1.00 98.19 230 TRP A C 1
ATOM 1769 O O . TRP A 1 230 ? 15.404 -10.996 -5.027 1.00 98.19 230 TRP A O 1
ATOM 1779 N N . CYS A 1 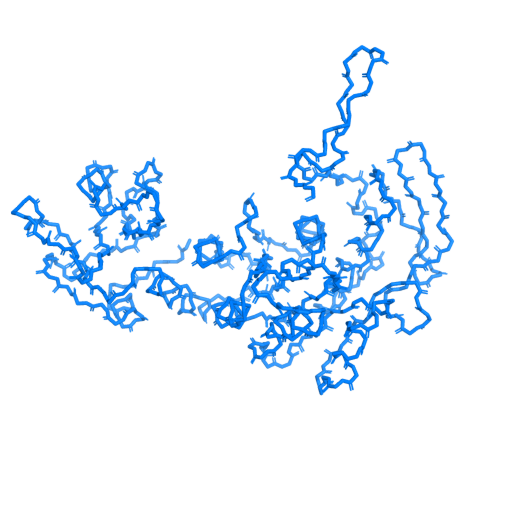231 ? 15.255 -9.178 -6.344 1.00 98.31 231 CYS A N 1
ATOM 1780 C CA . CYS A 1 231 ? 13.857 -9.397 -6.714 1.00 98.31 231 CYS A CA 1
ATOM 1781 C C . CYS A 1 231 ? 13.700 -10.720 -7.476 1.00 98.31 231 CYS A C 1
ATOM 1783 O O . CYS A 1 231 ? 12.847 -11.530 -7.117 1.00 98.31 231 CYS A O 1
ATOM 1785 N N . ALA A 1 232 ? 14.574 -10.984 -8.453 1.00 98.00 232 ALA A N 1
ATOM 1786 C CA . ALA A 1 232 ? 14.599 -12.243 -9.195 1.00 98.00 232 ALA A CA 1
ATOM 1787 C C . ALA A 1 232 ? 14.864 -13.461 -8.286 1.00 98.00 232 ALA A C 1
ATOM 1789 O O . ALA A 1 232 ? 14.200 -14.488 -8.416 1.00 98.00 232 ALA A O 1
ATOM 1790 N N . LYS A 1 233 ? 15.779 -13.341 -7.313 1.00 98.19 233 LYS A N 1
ATOM 1791 C CA . LYS A 1 233 ? 16.072 -14.395 -6.324 1.00 98.19 233 LYS A CA 1
ATOM 1792 C C . LYS A 1 233 ? 14.906 -14.669 -5.370 1.00 98.19 233 LYS A C 1
ATOM 1794 O O . LYS A 1 233 ? 14.719 -15.809 -4.954 1.00 98.19 233 LYS A O 1
ATOM 1799 N N . ILE A 1 234 ? 14.146 -13.643 -4.987 1.00 98.44 234 ILE A N 1
ATOM 1800 C CA . ILE A 1 234 ? 12.919 -13.819 -4.196 1.00 98.44 234 ILE A CA 1
ATOM 1801 C C . ILE A 1 234 ? 11.863 -14.522 -5.056 1.00 98.44 234 ILE A C 1
ATOM 1803 O O . ILE A 1 234 ? 11.263 -15.497 -4.606 1.00 98.44 234 ILE A O 1
ATOM 1807 N N . ALA A 1 235 ? 11.688 -14.087 -6.308 1.00 98.25 235 ALA A N 1
ATOM 1808 C CA . ALA A 1 235 ? 10.710 -14.657 -7.231 1.00 98.25 235 ALA A CA 1
ATOM 1809 C C . ALA A 1 235 ? 10.974 -16.136 -7.535 1.00 98.25 235 ALA A C 1
ATOM 1811 O O . ALA A 1 235 ? 10.033 -16.922 -7.524 1.00 98.25 235 ALA A O 1
ATOM 1812 N N . SER A 1 236 ? 12.234 -16.546 -7.712 1.00 97.69 236 SER A N 1
ATOM 1813 C CA . SER A 1 236 ? 12.579 -17.952 -7.980 1.00 97.69 236 SER A CA 1
ATOM 1814 C C . SER A 1 236 ? 12.290 -18.904 -6.815 1.00 97.69 236 SER A C 1
ATOM 1816 O O . SER A 1 236 ? 12.205 -20.113 -7.013 1.00 97.69 236 SER A O 1
ATOM 1818 N N . ARG A 1 237 ? 12.139 -18.376 -5.595 1.00 97.50 237 ARG A N 1
ATOM 1819 C CA . ARG A 1 237 ? 11.787 -19.146 -4.390 1.00 97.50 237 ARG A CA 1
ATOM 1820 C C . ARG A 1 237 ? 10.295 -19.094 -4.069 1.00 97.50 237 ARG A C 1
ATOM 1822 O O . ARG A 1 237 ? 9.827 -19.874 -3.239 1.00 97.50 237 ARG A O 1
ATOM 1829 N N . PHE A 1 238 ? 9.559 -18.171 -4.682 1.00 97.75 238 PHE A N 1
ATOM 1830 C CA . PHE A 1 238 ? 8.133 -18.006 -4.456 1.00 97.75 238 PHE A CA 1
ATOM 1831 C C . PHE A 1 238 ? 7.351 -19.072 -5.233 1.00 97.75 238 PHE A C 1
ATOM 1833 O O . PHE A 1 238 ? 7.525 -19.227 -6.436 1.00 97.75 238 PHE A O 1
ATOM 1840 N N . LYS A 1 239 ? 6.481 -19.817 -4.543 1.00 95.62 239 LYS A N 1
ATOM 1841 C CA . LYS A 1 239 ? 5.732 -20.949 -5.126 1.00 95.62 239 LYS A CA 1
ATOM 1842 C C . LYS A 1 239 ? 4.410 -20.549 -5.796 1.00 95.62 239 LYS A C 1
ATOM 1844 O O . LYS A 1 239 ? 3.705 -21.415 -6.303 1.00 95.62 239 LYS A O 1
ATOM 1849 N N . GLY A 1 240 ? 4.041 -19.270 -5.748 1.00 96.06 240 GLY A N 1
ATOM 1850 C CA . GLY A 1 240 ? 2.797 -18.756 -6.319 1.00 96.06 240 GLY A CA 1
ATOM 1851 C C . GLY A 1 240 ? 2.972 -18.153 -7.712 1.00 96.06 240 GLY A C 1
ATOM 1852 O O . GLY A 1 240 ? 4.021 -18.260 -8.343 1.00 96.06 240 GLY A O 1
ATOM 1853 N N . LYS A 1 241 ? 1.924 -17.476 -8.187 1.00 98.38 241 LYS A N 1
ATOM 1854 C CA . LYS A 1 241 ? 1.941 -16.782 -9.479 1.00 98.38 241 LYS A CA 1
ATOM 1855 C C . LYS A 1 241 ? 2.874 -15.577 -9.420 1.00 98.38 241 LYS A C 1
ATOM 1857 O O . LYS A 1 241 ? 2.803 -14.783 -8.481 1.00 98.38 241 LYS A O 1
ATOM 1862 N N . THR A 1 242 ? 3.695 -15.407 -10.448 1.00 98.62 242 THR A N 1
ATOM 1863 C CA . THR A 1 242 ? 4.600 -14.264 -10.571 1.00 98.62 242 THR A CA 1
ATOM 1864 C C . THR A 1 242 ? 4.400 -13.535 -11.895 1.00 98.62 242 THR A C 1
ATOM 1866 O O . THR A 1 242 ? 4.007 -14.131 -12.896 1.00 98.62 242 THR A O 1
ATOM 1869 N N . VAL A 1 243 ? 4.664 -12.228 -11.903 1.00 98.75 243 VAL A N 1
ATOM 1870 C CA . VAL A 1 243 ? 4.729 -11.408 -13.120 1.00 98.75 243 VAL A CA 1
ATOM 1871 C C . VAL A 1 243 ? 5.980 -10.538 -13.038 1.00 98.75 243 VAL A C 1
ATOM 1873 O O . VAL A 1 243 ? 6.064 -9.602 -12.244 1.00 98.75 243 VAL A O 1
ATOM 1876 N N . GLY A 1 244 ? 6.969 -10.872 -13.862 1.00 98.62 244 GLY A N 1
ATOM 1877 C CA . GLY A 1 244 ? 8.217 -10.118 -13.971 1.00 98.62 244 GLY A CA 1
ATOM 1878 C C . GLY A 1 244 ? 8.073 -8.896 -14.880 1.00 98.62 244 GLY A C 1
ATOM 1879 O O . GLY A 1 244 ? 7.443 -8.994 -15.935 1.00 98.62 244 GLY A O 1
ATOM 1880 N N . PHE A 1 245 ? 8.694 -7.776 -14.516 1.00 98.75 245 PHE A N 1
ATOM 1881 C CA . PHE A 1 245 ? 8.809 -6.586 -15.366 1.00 98.75 245 PHE A CA 1
ATOM 1882 C C . PHE A 1 245 ? 10.263 -6.134 -15.513 1.00 98.75 245 PHE A C 1
ATOM 1884 O O . PHE A 1 245 ? 11.055 -6.339 -14.593 1.00 98.75 245 PHE A O 1
ATOM 1891 N N . GLY A 1 246 ? 10.611 -5.510 -16.639 1.00 98.38 246 GLY A N 1
ATOM 1892 C CA . GLY A 1 246 ? 11.960 -4.983 -16.860 1.00 98.38 246 GLY A CA 1
ATOM 1893 C C . GLY A 1 246 ? 12.421 -5.011 -18.313 1.00 98.38 246 GLY A C 1
ATOM 1894 O O . GLY A 1 246 ? 11.607 -5.063 -19.230 1.00 98.38 246 GLY A O 1
ATOM 1895 N N . PHE A 1 247 ? 13.732 -4.978 -18.523 1.00 98.00 247 PHE A N 1
ATOM 1896 C CA . PHE A 1 247 ? 14.387 -5.094 -19.833 1.00 98.00 247 PHE A CA 1
ATOM 1897 C C . PHE A 1 247 ? 14.781 -6.539 -20.165 1.00 98.00 247 PHE A C 1
ATOM 1899 O O . PHE A 1 247 ? 14.899 -6.909 -21.338 1.00 98.00 247 PHE A O 1
ATOM 1906 N N . SER A 1 248 ? 14.962 -7.362 -19.131 1.00 96.94 248 SER A N 1
ATOM 1907 C CA . SER A 1 248 ? 15.283 -8.782 -19.224 1.00 96.94 248 SER A CA 1
ATOM 1908 C C . SER A 1 248 ? 14.326 -9.531 -20.150 1.00 96.94 248 SER A C 1
ATOM 1910 O O . SER A 1 248 ? 13.111 -9.333 -20.117 1.00 96.94 248 SER A O 1
ATOM 1912 N N . SER A 1 249 ? 14.869 -10.468 -20.929 1.00 95.12 249 SER A N 1
ATOM 1913 C CA . SER A 1 249 ? 14.086 -11.390 -21.761 1.00 95.12 249 SER A CA 1
ATOM 1914 C C . SER A 1 249 ? 13.168 -12.308 -20.946 1.00 95.12 249 SER A C 1
ATOM 1916 O O . SER A 1 249 ? 12.221 -12.858 -21.494 1.00 95.12 249 SER A O 1
ATOM 1918 N N . GLN A 1 250 ? 13.415 -12.443 -19.640 1.00 92.88 250 GLN A N 1
ATOM 1919 C CA . GLN A 1 250 ? 12.577 -13.208 -18.711 1.00 92.88 250 GLN A CA 1
ATOM 1920 C C . GLN A 1 250 ? 11.389 -12.392 -18.165 1.00 92.88 250 GLN A C 1
ATOM 1922 O O . GLN A 1 250 ? 10.574 -12.908 -17.396 1.00 92.88 250 GLN A O 1
ATOM 1927 N N . ALA A 1 251 ? 11.289 -11.100 -18.498 1.00 97.38 251 ALA A N 1
ATOM 1928 C CA . ALA A 1 251 ? 10.182 -10.260 -18.063 1.00 97.38 251 ALA A CA 1
ATOM 1929 C C . ALA A 1 251 ? 8.906 -10.562 -18.866 1.00 97.38 251 ALA A C 1
ATOM 1931 O O . ALA A 1 251 ? 8.913 -10.629 -20.091 1.00 97.38 251 ALA A O 1
ATOM 1932 N N . HIS A 1 252 ? 7.778 -10.669 -18.163 1.00 97.62 252 HIS A N 1
ATOM 1933 C CA . HIS A 1 252 ? 6.447 -10.817 -18.761 1.00 97.62 252 HIS A CA 1
ATOM 1934 C C . HIS A 1 252 ? 5.891 -9.484 -19.282 1.00 97.62 252 HIS A C 1
ATOM 1936 O O . HIS A 1 252 ? 4.970 -9.476 -20.107 1.00 97.62 252 HIS A O 1
ATOM 1942 N N . ILE A 1 253 ? 6.385 -8.383 -18.707 1.00 98.00 253 ILE A N 1
ATOM 1943 C CA . ILE A 1 253 ? 6.205 -6.999 -19.136 1.00 98.00 253 ILE A CA 1
ATOM 1944 C C . ILE A 1 253 ? 7.593 -6.454 -19.450 1.00 98.00 253 ILE A C 1
ATOM 1946 O O . ILE A 1 253 ? 8.329 -6.030 -18.554 1.00 98.00 253 ILE A O 1
ATOM 1950 N N . ARG A 1 254 ? 7.965 -6.533 -20.721 1.00 97.88 254 ARG A N 1
ATOM 1951 C CA . ARG A 1 254 ? 9.305 -6.236 -21.200 1.00 97.88 254 ARG A CA 1
ATOM 1952 C C . ARG A 1 254 ? 9.344 -4.901 -21.925 1.00 97.88 254 ARG A C 1
ATOM 1954 O O . ARG A 1 254 ? 8.441 -4.588 -22.695 1.00 97.88 254 ARG A O 1
ATOM 1961 N N . CYS A 1 255 ? 10.396 -4.137 -21.678 1.00 97.62 255 CYS A N 1
ATOM 1962 C CA . CYS A 1 255 ? 10.689 -2.898 -22.380 1.00 97.62 255 CYS A CA 1
ATOM 1963 C C . CYS A 1 255 ? 11.783 -3.103 -23.426 1.00 97.62 255 CYS A C 1
ATOM 1965 O O . CYS A 1 255 ? 12.831 -3.684 -23.129 1.00 97.62 255 CYS A O 1
ATOM 1967 N N . THR A 1 256 ? 11.544 -2.590 -24.628 1.00 97.19 256 THR A N 1
ATOM 1968 C CA . THR A 1 256 ? 12.479 -2.563 -25.757 1.00 97.19 256 THR A CA 1
ATOM 1969 C C . THR A 1 256 ? 12.464 -1.186 -26.432 1.00 97.19 256 THR A C 1
ATOM 1971 O O . THR A 1 256 ? 11.630 -0.341 -26.116 1.00 97.19 256 THR A O 1
ATOM 1974 N N . ASP A 1 257 ? 13.437 -0.932 -27.314 1.00 96.56 257 ASP A N 1
ATOM 1975 C CA . ASP A 1 257 ? 13.522 0.263 -28.178 1.00 96.56 257 ASP A CA 1
ATOM 1976 C C . ASP A 1 257 ? 13.208 1.612 -27.488 1.00 96.56 257 ASP A C 1
ATOM 1978 O O . ASP A 1 257 ? 12.306 2.361 -27.866 1.00 96.56 257 ASP A O 1
ATOM 1982 N N . VAL A 1 258 ? 13.954 1.936 -26.426 1.00 97.69 258 VAL A N 1
ATOM 1983 C CA . VAL A 1 258 ? 13.760 3.197 -25.696 1.00 97.69 258 VAL A CA 1
ATOM 1984 C C . VAL A 1 258 ? 14.344 4.371 -26.480 1.00 97.69 258 VAL A C 1
ATOM 1986 O O . VAL A 1 258 ? 15.556 4.476 -26.669 1.00 97.69 258 VAL A O 1
ATOM 1989 N N . LYS A 1 259 ? 13.490 5.331 -26.830 1.00 96.94 259 LYS A N 1
ATOM 1990 C CA . LYS A 1 259 ? 13.850 6.576 -27.515 1.00 96.94 259 LYS A CA 1
ATOM 1991 C C . LYS A 1 259 ? 13.556 7.775 -26.624 1.00 96.94 259 LYS A C 1
ATOM 1993 O O . LYS A 1 259 ? 12.422 7.995 -26.197 1.00 96.94 259 LYS A O 1
ATOM 1998 N N . LYS A 1 260 ? 14.573 8.599 -26.374 1.00 96.00 260 LYS A N 1
ATOM 1999 C CA . LYS A 1 260 ? 14.405 9.883 -25.681 1.00 96.00 260 LYS A CA 1
ATOM 2000 C C . LYS A 1 260 ? 13.631 10.867 -26.570 1.00 96.00 260 LYS A C 1
ATOM 2002 O O . LYS A 1 260 ? 13.854 10.928 -27.778 1.00 96.00 260 LYS A O 1
ATOM 2007 N N . LYS A 1 261 ? 12.730 11.635 -25.962 1.00 93.88 261 LYS A N 1
ATOM 2008 C CA . LYS A 1 261 ? 11.961 12.737 -26.564 1.00 93.88 261 LYS A CA 1
ATOM 2009 C C . LYS A 1 261 ? 12.103 13.989 -25.695 1.00 93.88 261 LYS A C 1
ATOM 2011 O O . LYS A 1 261 ? 12.575 13.900 -24.564 1.00 93.88 261 LYS A O 1
ATOM 2016 N N . ASP A 1 262 ? 11.648 15.137 -26.189 1.00 85.88 262 ASP A N 1
ATOM 2017 C CA . ASP A 1 262 ? 11.835 16.439 -25.527 1.00 85.88 262 ASP A CA 1
ATOM 2018 C C . ASP A 1 262 ? 11.355 16.469 -24.067 1.00 85.88 262 ASP A C 1
ATOM 2020 O O . ASP A 1 262 ? 12.026 17.030 -23.205 1.00 85.88 262 ASP A O 1
ATOM 2024 N N . LYS A 1 263 ? 10.213 15.830 -23.772 1.00 82.12 263 LYS A N 1
ATOM 2025 C CA . LYS A 1 263 ? 9.595 15.812 -22.431 1.00 82.12 263 LYS A CA 1
ATOM 2026 C C . LYS A 1 263 ? 9.701 14.471 -21.697 1.00 82.12 263 LYS A C 1
ATOM 2028 O O . LYS A 1 263 ? 9.130 14.328 -20.622 1.00 82.12 263 LYS A O 1
ATOM 2033 N N . GLY A 1 264 ? 10.401 13.482 -22.252 1.00 92.81 264 GLY A N 1
ATOM 2034 C CA . GLY A 1 264 ? 10.448 12.144 -21.661 1.00 92.81 264 GLY A CA 1
ATOM 2035 C C . GLY A 1 264 ? 10.928 11.077 -22.631 1.00 92.81 264 GLY A C 1
ATOM 2036 O O . GLY A 1 264 ? 11.972 11.228 -23.266 1.00 92.81 264 GLY A O 1
ATOM 2037 N N . TYR A 1 265 ? 10.174 9.988 -22.733 1.00 95.38 265 TYR A N 1
ATOM 2038 C CA . TYR A 1 265 ? 10.569 8.802 -23.487 1.00 95.38 265 TYR A CA 1
ATOM 2039 C C . TYR A 1 265 ? 9.396 8.231 -24.279 1.00 95.38 265 TYR A C 1
ATOM 2041 O O . TYR A 1 265 ? 8.232 8.423 -23.934 1.00 95.38 265 TYR A O 1
ATOM 2049 N N . VAL A 1 266 ? 9.717 7.504 -25.339 1.00 95.88 266 VAL A N 1
ATOM 2050 C CA . VAL A 1 266 ? 8.831 6.523 -25.967 1.00 95.88 266 VAL A CA 1
ATOM 2051 C C . VAL A 1 266 ? 9.578 5.199 -25.937 1.00 95.88 266 VAL A C 1
ATOM 2053 O O . VAL A 1 266 ? 10.786 5.187 -26.168 1.00 95.88 266 VAL A O 1
ATOM 2056 N N . PHE A 1 267 ? 8.896 4.111 -25.614 1.00 96.19 267 PHE A N 1
ATOM 2057 C CA . PHE A 1 267 ? 9.487 2.775 -25.608 1.00 96.19 267 PHE A CA 1
ATOM 2058 C C . PHE A 1 267 ? 8.476 1.745 -26.093 1.00 96.19 267 PHE A C 1
ATOM 2060 O O . PHE A 1 267 ? 7.273 2.005 -26.087 1.00 96.19 267 PHE A O 1
ATOM 2067 N N . GLU A 1 268 ? 8.953 0.571 -26.477 1.00 96.06 268 GLU A N 1
ATOM 2068 C CA . GLU A 1 268 ? 8.102 -0.544 -26.863 1.00 96.06 268 GLU A CA 1
ATOM 2069 C C . GLU A 1 268 ? 7.845 -1.474 -25.678 1.00 96.06 268 GLU A C 1
ATOM 2071 O O . GLU A 1 268 ? 8.757 -1.904 -24.971 1.00 96.06 268 GLU A O 1
ATOM 2076 N N . LEU A 1 269 ? 6.573 -1.792 -25.463 1.00 95.94 269 LEU A N 1
ATOM 2077 C CA . LEU A 1 269 ? 6.115 -2.798 -24.522 1.00 95.94 269 LEU A CA 1
ATOM 2078 C C . LEU A 1 269 ? 5.940 -4.124 -25.262 1.00 95.94 269 LEU A C 1
ATOM 2080 O O . LEU A 1 269 ? 5.123 -4.225 -26.184 1.00 95.94 269 LEU A O 1
ATOM 2084 N N . ASN A 1 270 ? 6.688 -5.138 -24.830 1.00 95.31 270 ASN A N 1
ATOM 2085 C CA . ASN A 1 270 ? 6.699 -6.483 -25.402 1.00 95.31 270 ASN A CA 1
ATOM 2086 C C . ASN A 1 270 ? 6.916 -6.499 -26.930 1.00 95.31 270 ASN A C 1
ATOM 2088 O O . ASN A 1 270 ? 6.305 -7.326 -27.588 1.00 95.31 270 ASN A O 1
ATOM 2092 N N . GLU A 1 271 ? 7.714 -5.582 -27.498 1.00 92.62 271 GLU A N 1
ATOM 2093 C CA . GLU A 1 271 ? 7.986 -5.509 -28.957 1.00 92.62 271 GLU A CA 1
ATOM 2094 C C . GLU A 1 271 ? 6.717 -5.358 -29.832 1.00 92.62 271 GLU A C 1
ATOM 2096 O O . GLU A 1 271 ? 6.714 -5.639 -31.029 1.00 92.62 271 GLU A O 1
ATOM 2101 N N . HIS A 1 272 ? 5.601 -4.929 -29.233 1.00 88.88 272 HIS A N 1
ATOM 2102 C CA . HIS A 1 272 ? 4.301 -4.859 -29.907 1.00 88.88 272 HIS A CA 1
ATOM 2103 C C . HIS A 1 272 ? 3.658 -3.481 -29.822 1.00 88.88 272 HIS A C 1
ATOM 2105 O O . HIS A 1 272 ? 2.915 -3.088 -30.722 1.00 88.88 272 HIS A O 1
ATOM 2111 N N . LEU A 1 273 ? 3.892 -2.753 -28.728 1.00 92.19 273 LEU A N 1
ATOM 2112 C CA . LEU A 1 273 ? 3.139 -1.544 -28.432 1.00 92.19 273 LEU A CA 1
ATOM 2113 C C . LEU A 1 273 ? 4.047 -0.388 -28.039 1.00 92.19 273 LEU A C 1
ATOM 2115 O O . LEU A 1 273 ? 4.699 -0.427 -27.003 1.00 92.19 273 LEU A O 1
ATOM 2119 N N . ASN A 1 274 ? 4.015 0.681 -28.829 1.00 94.62 274 ASN A N 1
ATOM 2120 C CA . ASN A 1 274 ? 4.678 1.931 -28.483 1.00 94.62 274 ASN A CA 1
ATOM 2121 C C . ASN A 1 274 ? 3.940 2.638 -27.337 1.00 94.62 274 ASN A C 1
ATOM 2123 O O . ASN A 1 274 ? 2.756 2.959 -27.457 1.00 94.62 274 ASN A O 1
ATOM 2127 N N . ILE A 1 275 ? 4.656 2.906 -26.246 1.00 95.44 275 ILE A N 1
ATOM 2128 C CA . ILE A 1 275 ? 4.168 3.597 -25.054 1.00 95.44 275 ILE A CA 1
ATOM 2129 C C . ILE A 1 275 ? 4.826 4.977 -24.960 1.00 95.44 275 ILE A C 1
ATOM 2131 O O . ILE A 1 275 ? 6.033 5.069 -24.706 1.00 95.44 275 ILE A O 1
ATOM 2135 N N . PRO A 1 276 ? 4.062 6.070 -25.125 1.00 94.81 276 PRO A N 1
ATOM 2136 C CA . PRO A 1 276 ? 4.539 7.402 -24.798 1.00 94.81 276 PRO A CA 1
ATOM 2137 C C . PRO A 1 276 ? 4.565 7.612 -23.278 1.00 94.81 276 PRO A C 1
ATOM 2139 O O . PRO A 1 276 ? 3.564 7.438 -22.585 1.00 94.81 276 PRO A O 1
ATOM 2142 N N . LEU A 1 277 ? 5.711 8.052 -22.762 1.00 95.19 277 LEU A N 1
ATOM 2143 C CA . LEU A 1 277 ? 5.919 8.403 -21.360 1.00 95.19 277 LEU A CA 1
ATOM 2144 C C . LEU A 1 277 ? 6.472 9.839 -21.279 1.00 95.19 277 LEU A C 1
ATOM 2146 O O . LEU A 1 277 ? 7.691 10.029 -21.206 1.00 95.19 277 LEU A O 1
ATOM 2150 N N . PRO A 1 278 ? 5.604 10.869 -21.331 1.00 93.00 278 PRO A N 1
ATOM 2151 C CA . PRO A 1 278 ? 6.000 12.276 -21.431 1.00 93.00 278 PRO A CA 1
ATOM 2152 C C . PRO A 1 278 ? 6.401 12.874 -20.072 1.00 93.00 278 PRO A C 1
ATOM 2154 O O . PRO A 1 278 ? 5.975 13.969 -19.712 1.00 93.00 278 PRO A O 1
ATOM 2157 N N . ILE A 1 279 ? 7.210 12.138 -19.311 1.00 91.56 279 ILE A N 1
ATOM 2158 C CA . ILE A 1 279 ? 7.772 12.574 -18.033 1.00 91.56 279 ILE A CA 1
ATOM 2159 C C . ILE A 1 279 ? 9.292 12.345 -18.017 1.00 91.56 279 ILE A C 1
ATOM 2161 O O . ILE A 1 279 ? 9.786 11.385 -18.623 1.00 91.56 279 ILE A O 1
ATOM 2165 N N . PRO A 1 280 ? 10.059 13.201 -17.321 1.00 90.44 280 PRO A N 1
ATOM 2166 C CA . PRO A 1 280 ? 11.505 13.058 -17.221 1.00 90.44 280 PRO A CA 1
ATOM 2167 C C . PRO A 1 280 ? 11.917 11.853 -16.358 1.00 90.44 280 PRO A C 1
ATOM 2169 O O . PRO A 1 280 ? 11.129 11.296 -15.596 1.00 90.44 280 PRO A O 1
ATOM 2172 N N . GLY A 1 281 ? 13.199 11.485 -16.450 1.00 90.25 281 GLY A N 1
ATOM 2173 C CA . GLY A 1 281 ? 13.823 10.433 -15.638 1.00 90.25 281 GLY A CA 1
ATOM 2174 C C . GLY A 1 281 ? 13.690 9.030 -16.236 1.00 90.25 281 GLY A C 1
ATOM 2175 O O . GLY A 1 281 ? 12.610 8.454 -16.269 1.00 90.25 281 GLY A O 1
ATOM 2176 N N . TYR A 1 282 ? 14.814 8.438 -16.657 1.00 92.12 282 TYR A N 1
ATOM 2177 C CA . TYR A 1 282 ? 14.839 7.092 -17.254 1.00 92.12 282 TYR A CA 1
ATOM 2178 C C . TYR A 1 282 ? 14.279 6.016 -16.308 1.00 92.12 282 TYR A C 1
ATOM 2180 O O . TYR A 1 282 ? 13.581 5.099 -16.729 1.00 92.12 282 TYR A O 1
ATOM 2188 N N . HIS A 1 283 ? 14.501 6.167 -14.999 1.00 93.00 283 HIS A N 1
ATOM 2189 C CA . HIS A 1 283 ? 13.982 5.250 -13.982 1.00 93.00 283 HIS A CA 1
ATOM 2190 C C . HIS A 1 283 ? 12.443 5.184 -13.942 1.00 93.00 283 HIS A C 1
ATOM 2192 O O . HIS A 1 283 ? 11.890 4.195 -13.462 1.00 93.00 283 HIS A O 1
ATOM 2198 N N . ASN A 1 284 ? 11.735 6.198 -14.458 1.00 95.69 284 ASN A N 1
ATOM 2199 C CA . ASN A 1 284 ? 10.276 6.179 -14.526 1.00 95.69 284 ASN A CA 1
ATOM 2200 C C . ASN A 1 284 ? 9.738 5.186 -15.559 1.00 95.69 284 ASN A C 1
ATOM 2202 O O . ASN A 1 284 ? 8.589 4.768 -15.432 1.00 95.69 284 ASN A O 1
ATOM 2206 N N . ILE A 1 285 ? 10.569 4.726 -16.502 1.00 96.88 285 ILE A N 1
ATOM 2207 C CA . ILE A 1 285 ? 10.238 3.582 -17.358 1.00 96.88 285 ILE A CA 1
ATOM 2208 C C . ILE A 1 285 ? 9.996 2.350 -16.478 1.00 96.88 285 ILE A C 1
ATOM 2210 O O . ILE A 1 285 ? 8.956 1.717 -16.602 1.00 96.88 285 ILE A O 1
ATOM 2214 N N . MET A 1 286 ? 10.866 2.066 -15.501 1.00 97.56 286 MET A N 1
ATOM 2215 C CA . MET A 1 286 ? 10.679 0.923 -14.593 1.00 97.56 286 MET A CA 1
ATOM 2216 C C . MET A 1 286 ? 9.424 1.049 -13.722 1.00 97.56 286 MET A C 1
ATOM 2218 O O . MET A 1 286 ? 8.708 0.065 -13.546 1.00 97.56 286 MET A O 1
ATOM 2222 N N . ASN A 1 287 ? 9.115 2.251 -13.219 1.00 97.75 287 ASN A N 1
ATOM 2223 C CA . ASN A 1 287 ? 7.874 2.503 -12.467 1.00 97.75 287 ASN A CA 1
ATOM 2224 C C . ASN A 1 287 ? 6.622 2.280 -13.349 1.00 97.75 287 ASN A C 1
ATOM 2226 O O . ASN A 1 287 ? 5.610 1.736 -12.896 1.00 97.75 287 ASN A O 1
ATOM 2230 N N . CYS A 1 288 ? 6.706 2.659 -14.628 1.00 97.31 288 CYS A N 1
ATOM 2231 C CA . CYS A 1 288 ? 5.653 2.450 -15.620 1.00 97.31 288 CYS A CA 1
ATOM 2232 C C . CYS A 1 288 ? 5.455 0.953 -15.921 1.00 97.31 288 CYS A C 1
ATOM 2234 O O . CYS A 1 288 ? 4.337 0.444 -15.822 1.00 97.31 288 CYS A O 1
ATOM 2236 N N . LEU A 1 289 ? 6.540 0.213 -16.182 1.00 98.06 289 LEU A N 1
ATOM 2237 C CA . LEU A 1 289 ? 6.498 -1.237 -16.413 1.00 98.06 289 LEU A CA 1
ATOM 2238 C C . LEU A 1 289 ? 5.937 -1.997 -15.205 1.00 98.06 289 LEU A C 1
ATOM 2240 O O . LEU A 1 289 ? 5.120 -2.901 -15.377 1.00 98.06 289 LEU A O 1
ATOM 2244 N N . ALA A 1 290 ? 6.311 -1.603 -13.984 1.00 98.62 290 ALA A N 1
ATOM 2245 C CA . ALA A 1 290 ? 5.747 -2.178 -12.766 1.00 98.62 290 ALA A CA 1
ATOM 2246 C C . ALA A 1 290 ? 4.223 -1.988 -12.694 1.00 98.62 290 ALA A C 1
ATOM 2248 O O . ALA A 1 290 ? 3.497 -2.916 -12.340 1.00 98.62 290 ALA A O 1
ATOM 2249 N N . SER A 1 291 ? 3.728 -0.811 -13.089 1.00 98.25 291 SER A N 1
ATOM 2250 C CA . SER A 1 291 ? 2.291 -0.510 -13.120 1.00 98.25 291 SER A CA 1
ATOM 2251 C C . SER A 1 291 ? 1.552 -1.371 -14.154 1.00 98.25 291 SER A C 1
ATOM 2253 O O . SER A 1 291 ? 0.492 -1.923 -13.853 1.00 98.25 291 SER A O 1
ATOM 2255 N N . PHE A 1 292 ? 2.131 -1.574 -15.343 1.00 98.06 292 PHE A N 1
ATOM 2256 C CA . PHE A 1 292 ? 1.596 -2.519 -16.333 1.00 98.06 292 PHE A CA 1
ATOM 2257 C C . PHE A 1 292 ? 1.614 -3.970 -15.834 1.00 98.06 292 PHE A C 1
ATOM 2259 O O . PHE A 1 292 ? 0.660 -4.708 -16.072 1.00 98.06 292 PHE A O 1
ATOM 2266 N N . ALA A 1 293 ? 2.651 -4.381 -15.103 1.00 98.62 293 ALA A N 1
ATOM 2267 C CA . ALA A 1 293 ? 2.731 -5.721 -14.523 1.00 98.62 293 ALA A CA 1
ATOM 2268 C C . ALA A 1 293 ? 1.686 -5.959 -13.436 1.00 98.62 293 ALA A C 1
ATOM 2270 O O . ALA A 1 293 ? 1.078 -7.026 -13.414 1.00 98.62 293 ALA A O 1
ATOM 2271 N N . ILE A 1 294 ? 1.408 -4.956 -12.601 1.00 98.69 294 ILE A N 1
ATOM 2272 C CA . ILE A 1 294 ? 0.288 -4.985 -11.650 1.00 98.69 294 ILE A CA 1
ATOM 2273 C C . ILE A 1 294 ? -1.047 -5.107 -12.396 1.00 98.69 294 ILE A C 1
ATOM 2275 O O . ILE A 1 294 ? -1.890 -5.921 -12.025 1.00 98.69 294 ILE A O 1
ATOM 2279 N N . CYS A 1 295 ? -1.232 -4.347 -13.475 1.00 97.56 295 CYS A N 1
ATOM 2280 C CA . CYS A 1 295 ? -2.441 -4.406 -14.297 1.00 97.56 295 CYS A CA 1
ATOM 2281 C C . CYS A 1 295 ? -2.653 -5.805 -14.913 1.00 97.56 295 CYS A C 1
ATOM 2283 O O . CYS A 1 295 ? -3.732 -6.386 -14.783 1.00 97.56 295 CYS A O 1
ATOM 2285 N N . LYS A 1 296 ? -1.592 -6.396 -15.483 1.00 97.50 296 LYS A N 1
ATOM 2286 C CA . LYS A 1 296 ? -1.588 -7.773 -16.004 1.00 97.50 296 LYS A CA 1
ATOM 2287 C C . LYS A 1 296 ? -1.838 -8.810 -14.907 1.00 97.50 296 LYS A C 1
ATOM 2289 O O . LYS A 1 296 ? -2.587 -9.756 -15.127 1.00 97.50 296 LYS A O 1
ATOM 2294 N N . ALA A 1 297 ? -1.253 -8.631 -13.722 1.00 98.44 297 ALA A N 1
ATOM 2295 C CA . ALA A 1 297 ? -1.468 -9.503 -12.566 1.00 98.44 297 ALA A CA 1
ATOM 2296 C C . ALA A 1 297 ? -2.933 -9.511 -12.093 1.00 98.44 297 ALA A C 1
ATOM 2298 O O . ALA A 1 297 ? -3.414 -10.530 -11.603 1.00 98.44 297 ALA A O 1
ATOM 2299 N N . LEU A 1 298 ? -3.653 -8.403 -12.290 1.00 98.00 298 LEU A N 1
ATOM 2300 C CA . LEU A 1 298 ? -5.096 -8.292 -12.048 1.00 98.00 298 LEU A CA 1
ATOM 2301 C C . LEU A 1 298 ? -5.956 -8.853 -13.197 1.00 98.00 298 LEU A C 1
ATOM 2303 O O . LEU A 1 298 ? -7.182 -8.815 -13.102 1.00 98.00 298 LEU A O 1
ATOM 2307 N N . GLY A 1 299 ? -5.336 -9.379 -14.258 1.00 96.62 299 GLY A N 1
ATOM 2308 C CA . GLY A 1 299 ? -6.013 -10.009 -15.393 1.00 96.62 299 GLY A CA 1
ATOM 2309 C C . GLY A 1 299 ? -6.494 -9.046 -16.478 1.00 96.62 299 GLY A C 1
ATOM 2310 O O . GLY A 1 299 ? -7.268 -9.459 -17.338 1.00 96.62 299 GLY A O 1
ATOM 2311 N N . HIS A 1 300 ? -6.067 -7.780 -16.459 1.00 96.19 300 HIS A N 1
ATOM 2312 C CA . HIS A 1 300 ? -6.446 -6.822 -17.499 1.00 96.19 300 HIS A CA 1
ATOM 2313 C C . HIS A 1 300 ? -5.586 -6.951 -18.746 1.00 96.19 300 HIS A C 1
ATOM 2315 O O . HIS A 1 300 ? -4.388 -7.240 -18.678 1.00 96.19 300 HIS A O 1
ATOM 2321 N N . ASP A 1 301 ? -6.197 -6.634 -19.884 1.00 92.38 301 ASP A N 1
ATOM 2322 C CA . ASP A 1 301 ? -5.479 -6.437 -21.131 1.00 92.38 301 ASP A CA 1
ATOM 2323 C C . ASP A 1 301 ? -4.728 -5.096 -21.112 1.00 92.38 301 ASP A C 1
ATOM 2325 O O . ASP A 1 301 ? -5.308 -4.009 -21.206 1.00 92.38 301 ASP A O 1
ATOM 2329 N N . ILE A 1 302 ? -3.406 -5.184 -20.988 1.00 89.31 302 ILE A N 1
ATOM 2330 C CA . ILE A 1 302 ? -2.502 -4.033 -20.956 1.00 89.31 302 ILE A CA 1
ATOM 2331 C C . ILE A 1 302 ? -2.443 -3.284 -22.292 1.00 89.31 302 ILE A C 1
ATOM 2333 O O . ILE A 1 302 ? -2.118 -2.094 -22.300 1.00 89.31 302 ILE A O 1
ATOM 2337 N N . TYR A 1 303 ? -2.762 -3.939 -23.413 1.00 87.75 303 TYR A N 1
ATOM 2338 C CA . TYR A 1 303 ? -2.623 -3.336 -24.739 1.00 87.75 303 TYR A CA 1
ATOM 2339 C C . TYR A 1 303 ? -3.707 -2.283 -25.013 1.00 87.75 303 TYR A C 1
ATOM 2341 O O . TYR A 1 303 ? -3.472 -1.319 -25.744 1.00 87.75 303 TYR A O 1
ATOM 2349 N N . CYS A 1 304 ? -4.844 -2.371 -24.317 1.00 86.88 304 CYS A N 1
ATOM 2350 C CA . CYS A 1 304 ? -5.900 -1.355 -24.322 1.00 86.88 304 CYS A CA 1
ATOM 2351 C C . CYS A 1 304 ? -5.506 -0.031 -23.625 1.00 86.88 304 CYS A C 1
ATOM 2353 O O . CYS A 1 304 ? -6.270 0.939 -23.645 1.00 86.88 304 CYS A O 1
ATOM 2355 N N . ALA A 1 305 ? -4.335 0.035 -22.981 1.00 83.00 305 ALA A N 1
ATOM 2356 C CA . ALA A 1 305 ? -3.935 1.142 -22.113 1.00 83.00 305 ALA A CA 1
ATOM 2357 C C . ALA A 1 305 ? -2.728 1.957 -22.621 1.00 83.00 305 ALA A C 1
ATOM 2359 O O . ALA A 1 305 ? -2.119 2.680 -21.830 1.00 83.00 305 ALA A O 1
ATOM 2360 N N . LYS A 1 306 ? -2.410 1.893 -23.922 1.00 83.81 306 LYS A N 1
ATOM 2361 C CA . LYS A 1 306 ? -1.194 2.484 -24.518 1.00 83.81 306 LYS A CA 1
ATOM 2362 C C . LYS A 1 306 ? -0.964 3.974 -24.209 1.00 83.81 306 LYS A C 1
ATOM 2364 O O . LYS A 1 306 ? 0.133 4.357 -23.825 1.00 83.81 306 LYS A O 1
ATOM 2369 N N . ASP A 1 307 ? -2.016 4.791 -24.286 1.00 85.75 307 ASP A N 1
ATOM 2370 C CA . ASP A 1 307 ? -1.938 6.255 -24.128 1.00 85.75 307 ASP A CA 1
ATOM 2371 C C . ASP A 1 307 ? -2.231 6.710 -22.689 1.00 85.75 307 ASP A C 1
ATOM 2373 O O . ASP A 1 307 ? -2.401 7.895 -22.407 1.00 85.75 307 ASP A O 1
ATOM 2377 N N . THR A 1 308 ? -2.330 5.770 -21.746 1.00 88.06 308 THR A N 1
ATOM 2378 C CA . THR A 1 308 ? -2.729 6.066 -20.364 1.00 88.06 308 THR A CA 1
ATOM 2379 C C . THR A 1 308 ? -1.827 7.105 -19.716 1.00 88.06 308 THR A C 1
ATOM 2381 O O . THR A 1 308 ? -2.316 8.026 -19.067 1.00 88.06 308 THR A O 1
ATOM 2384 N N . PHE A 1 309 ? -0.515 6.983 -19.902 1.00 91.88 309 PHE A N 1
ATOM 2385 C CA . PHE A 1 309 ? 0.451 7.862 -19.251 1.00 91.88 309 PHE A CA 1
ATOM 2386 C C . PHE A 1 309 ? 0.660 9.193 -19.976 1.00 91.88 309 PHE A C 1
ATOM 2388 O O . PHE A 1 309 ? 1.368 10.050 -19.454 1.00 91.88 309 PHE A O 1
ATOM 2395 N N . SER A 1 310 ? 0.002 9.427 -21.117 1.00 87.38 310 SER A N 1
ATOM 2396 C CA . SER A 1 310 ? 0.081 10.709 -21.824 1.00 87.38 310 SER A CA 1
ATOM 2397 C C . SER A 1 310 ? -0.459 11.883 -21.000 1.00 87.38 310 SER A C 1
ATOM 2399 O O . SER A 1 310 ? -0.011 13.010 -21.188 1.00 87.38 310 SER A O 1
ATOM 2401 N N . SER A 1 311 ? -1.392 11.624 -20.076 1.00 88.62 311 SER A N 1
ATOM 2402 C CA . SER A 1 311 ? -1.964 12.614 -19.148 1.00 88.62 311 SER A CA 1
ATOM 2403 C C . SER A 1 311 ? -1.437 12.499 -17.711 1.00 88.62 311 SER A C 1
ATOM 2405 O O . SER A 1 311 ? -1.948 13.167 -16.812 1.00 88.62 311 SER A O 1
ATOM 2407 N N . PHE A 1 312 ? -0.446 11.636 -17.468 1.00 92.06 312 PHE A N 1
ATOM 2408 C CA . PHE A 1 312 ? 0.099 11.423 -16.131 1.00 92.06 312 PHE A CA 1
ATOM 2409 C C . PHE A 1 312 ? 1.056 12.552 -15.735 1.00 92.06 312 PHE A C 1
ATOM 2411 O O . PHE A 1 312 ? 1.931 12.936 -16.508 1.00 92.06 312 PHE A O 1
ATOM 2418 N N . ASN A 1 313 ? 0.930 13.024 -14.495 1.00 88.00 313 ASN A N 1
ATOM 2419 C CA . ASN A 1 313 ? 1.846 13.989 -13.895 1.00 88.00 313 ASN A CA 1
ATOM 2420 C C . ASN A 1 313 ? 2.623 13.337 -12.754 1.00 88.00 313 ASN A C 1
ATOM 2422 O O . ASN A 1 313 ? 2.078 12.533 -11.995 1.00 88.00 313 ASN A O 1
ATOM 2426 N N . LEU A 1 314 ? 3.898 13.705 -12.623 1.00 88.56 314 LEU A N 1
ATOM 2427 C CA . LEU A 1 314 ? 4.730 13.230 -11.526 1.00 88.56 314 LEU A CA 1
ATOM 2428 C C . LEU A 1 314 ? 4.197 13.720 -10.168 1.00 88.56 314 LEU A C 1
ATOM 2430 O O . LEU A 1 314 ? 3.592 14.791 -10.087 1.00 88.56 314 LEU A O 1
ATOM 2434 N N . PRO A 1 315 ? 4.435 12.955 -9.086 1.00 84.62 315 PRO A N 1
ATOM 2435 C CA . PRO A 1 315 ? 4.174 13.439 -7.737 1.00 84.62 315 PRO A CA 1
ATOM 2436 C C . PRO A 1 315 ? 5.001 14.703 -7.451 1.00 84.62 315 PRO A C 1
ATOM 2438 O O . PRO A 1 315 ? 6.103 14.852 -7.978 1.00 84.62 315 PRO A O 1
ATOM 2441 N N . LEU A 1 316 ? 4.498 15.571 -6.570 1.00 85.44 316 LEU A N 1
ATOM 2442 C CA . LEU A 1 316 ? 5.201 16.790 -6.154 1.00 85.44 316 LEU A CA 1
ATOM 2443 C C . LEU A 1 316 ? 6.626 16.491 -5.665 1.00 85.44 316 LEU A C 1
ATOM 2445 O O . LEU A 1 316 ? 6.848 15.476 -4.993 1.00 85.44 316 LEU A O 1
ATOM 2449 N N . MET A 1 317 ? 7.557 17.406 -5.955 1.00 84.62 317 MET A N 1
ATOM 2450 C CA . MET A 1 317 ? 8.969 17.327 -5.548 1.00 84.62 317 MET A CA 1
ATOM 2451 C C . MET A 1 317 ? 9.719 16.074 -6.047 1.00 84.62 317 MET A C 1
ATOM 2453 O O . MET A 1 317 ? 10.654 15.619 -5.388 1.00 84.62 317 MET A O 1
ATOM 2457 N N . ARG A 1 318 ? 9.298 15.480 -7.175 1.00 86.12 318 ARG A N 1
ATOM 2458 C CA . ARG A 1 318 ? 9.975 14.337 -7.815 1.00 86.12 318 ARG A CA 1
ATOM 2459 C C . ARG A 1 318 ? 10.293 14.641 -9.268 1.00 86.12 318 ARG A C 1
ATOM 2461 O O . ARG A 1 318 ? 9.491 14.330 -10.147 1.00 86.12 318 ARG A O 1
ATOM 2468 N N . ILE A 1 319 ? 11.446 15.262 -9.509 1.00 83.69 319 ILE A N 1
ATOM 2469 C CA . ILE A 1 319 ? 11.846 15.826 -10.814 1.00 83.69 319 ILE A CA 1
ATOM 2470 C C . ILE A 1 319 ? 10.721 16.702 -11.397 1.00 83.69 319 ILE A C 1
ATOM 2472 O O . ILE A 1 319 ? 10.412 16.686 -12.591 1.00 83.69 319 ILE A O 1
ATOM 2476 N N . GLU A 1 320 ? 10.058 17.454 -10.522 1.00 82.25 320 GLU A N 1
ATOM 2477 C CA . GLU A 1 320 ? 8.975 18.346 -10.901 1.00 82.25 320 GLU A CA 1
ATOM 2478 C C . GLU A 1 320 ? 9.574 19.553 -11.630 1.00 82.25 320 GLU A C 1
ATOM 2480 O O . GLU A 1 320 ? 10.364 20.306 -11.062 1.00 82.25 320 GLU A O 1
ATOM 2485 N N . GLN A 1 321 ? 9.229 19.725 -12.905 1.00 82.88 321 GLN A N 1
ATOM 2486 C CA . GLN A 1 321 ? 9.730 20.839 -13.704 1.00 82.88 321 GLN A CA 1
ATOM 2487 C C . GLN A 1 321 ? 8.792 22.036 -13.589 1.00 82.88 321 GLN A C 1
ATOM 2489 O O . GLN A 1 321 ? 7.635 21.972 -14.004 1.00 82.88 321 GLN A O 1
ATOM 2494 N N . GLN A 1 322 ? 9.312 23.147 -13.080 1.00 84.19 322 GLN A N 1
ATOM 2495 C CA . GLN A 1 322 ? 8.614 24.425 -13.012 1.00 84.19 322 GLN A CA 1
ATOM 2496 C C . GLN A 1 322 ? 9.352 25.442 -13.878 1.00 84.19 322 GLN A C 1
ATOM 2498 O O . GLN A 1 322 ? 10.564 25.619 -13.754 1.00 84.19 322 GLN A O 1
ATOM 2503 N N . ARG A 1 323 ? 8.636 26.115 -14.781 1.00 85.06 323 ARG A N 1
ATOM 2504 C CA . ARG A 1 323 ? 9.223 27.131 -15.659 1.00 85.06 323 ARG A CA 1
ATOM 2505 C C . ARG A 1 323 ? 8.880 28.524 -15.146 1.00 85.06 323 ARG A C 1
ATOM 2507 O O . ARG A 1 323 ? 7.707 28.872 -15.062 1.00 85.06 323 ARG A O 1
ATOM 2514 N N . ILE A 1 324 ? 9.903 29.323 -14.853 1.00 89.44 324 ILE A N 1
ATOM 2515 C CA . ILE A 1 324 ? 9.773 30.730 -14.459 1.00 89.44 324 ILE A CA 1
ATOM 2516 C C . ILE A 1 324 ? 10.515 31.564 -15.508 1.00 89.44 324 ILE A C 1
ATOM 2518 O O . ILE A 1 324 ? 11.744 31.641 -15.518 1.00 89.44 324 ILE A O 1
ATOM 2522 N N . GLY A 1 325 ? 9.765 32.129 -16.459 1.00 90.81 325 GLY A N 1
ATOM 2523 C CA . GLY A 1 325 ? 10.327 32.803 -17.634 1.00 90.81 325 GLY A CA 1
ATOM 2524 C C . GLY A 1 325 ? 11.195 31.862 -18.481 1.00 90.81 325 GLY A C 1
ATOM 2525 O O . GLY A 1 325 ? 10.717 30.855 -19.016 1.00 90.81 325 GLY A O 1
ATOM 2526 N N . ASN A 1 326 ? 12.486 32.184 -18.588 1.00 92.06 326 ASN A N 1
ATOM 2527 C CA . ASN A 1 326 ? 13.482 31.379 -19.308 1.00 92.06 326 ASN A CA 1
ATOM 2528 C C . ASN A 1 326 ? 14.224 30.375 -18.410 1.00 92.06 326 ASN A C 1
ATOM 2530 O O . ASN A 1 326 ? 15.074 29.634 -18.898 1.00 92.06 326 ASN A O 1
ATOM 2534 N N . ILE A 1 327 ? 13.908 30.331 -17.114 1.00 91.81 327 ILE A N 1
ATOM 2535 C CA . ILE A 1 327 ? 14.535 29.429 -16.148 1.00 91.81 327 ILE A CA 1
ATOM 2536 C C . ILE A 1 327 ? 13.656 28.188 -15.988 1.00 91.81 327 ILE A C 1
ATOM 2538 O O . ILE A 1 327 ? 12.441 28.293 -15.808 1.00 91.81 327 ILE A O 1
ATOM 2542 N N . THR A 1 328 ? 14.276 27.009 -16.040 1.00 88.88 328 THR A N 1
ATOM 2543 C CA . THR A 1 328 ? 13.636 25.743 -15.660 1.00 88.88 328 THR A CA 1
ATOM 2544 C C . THR A 1 328 ? 14.172 25.320 -14.300 1.00 88.88 328 THR A C 1
ATOM 2546 O O . THR A 1 328 ? 15.366 25.072 -14.153 1.00 88.88 328 THR A O 1
ATOM 2549 N N . ILE A 1 329 ? 13.289 25.248 -13.311 1.00 87.69 329 ILE A N 1
ATOM 2550 C CA . ILE A 1 329 ? 13.564 24.728 -11.974 1.00 87.69 329 ILE A CA 1
ATOM 2551 C C . ILE A 1 329 ? 13.173 23.254 -11.965 1.00 87.69 329 ILE A C 1
ATOM 2553 O O . ILE A 1 329 ? 12.066 22.904 -12.369 1.00 87.69 329 ILE A O 1
ATOM 2557 N N . ILE A 1 330 ? 14.078 22.395 -11.501 1.00 88.12 330 ILE A N 1
ATOM 2558 C CA . ILE A 1 330 ? 13.800 20.979 -11.258 1.00 88.12 330 ILE A CA 1
ATOM 2559 C C . ILE A 1 330 ? 13.694 20.797 -9.747 1.00 88.12 330 ILE A C 1
ATOM 2561 O O . ILE A 1 330 ? 14.702 20.816 -9.043 1.00 88.12 330 ILE A O 1
ATOM 2565 N N . ASN A 1 331 ? 12.470 20.655 -9.249 1.00 86.56 331 ASN A N 1
ATOM 2566 C CA . ASN A 1 331 ? 12.202 20.391 -7.846 1.00 86.56 331 ASN A CA 1
ATOM 2567 C C . ASN A 1 331 ? 12.195 18.875 -7.594 1.00 86.56 331 ASN A C 1
ATOM 2569 O O . ASN A 1 331 ? 11.223 18.180 -7.897 1.00 86.56 331 ASN A O 1
ATOM 2573 N N . ASP A 1 332 ? 13.301 18.378 -7.043 1.00 88.12 332 ASP A N 1
ATOM 2574 C CA . ASP A 1 332 ? 13.491 16.986 -6.610 1.00 88.12 332 ASP A CA 1
ATOM 2575 C C . ASP A 1 332 ? 13.755 16.905 -5.093 1.00 88.12 332 ASP A C 1
ATOM 2577 O O . ASP A 1 332 ? 14.525 16.084 -4.610 1.00 88.12 332 ASP A O 1
ATOM 2581 N N . ALA A 1 333 ? 13.157 17.822 -4.324 1.00 85.25 333 ALA A N 1
ATOM 2582 C CA . ALA A 1 333 ? 13.482 18.046 -2.913 1.00 85.25 333 ALA A CA 1
ATOM 2583 C C . ALA A 1 333 ? 12.758 17.106 -1.925 1.00 85.25 333 ALA A C 1
ATOM 2585 O O . ALA A 1 333 ? 12.729 17.387 -0.726 1.00 85.25 333 ALA A O 1
ATOM 2586 N N . TYR A 1 334 ? 12.139 16.012 -2.390 1.00 81.62 334 TYR A N 1
ATOM 2587 C CA . TYR A 1 334 ? 11.389 15.113 -1.503 1.00 81.62 334 TYR A CA 1
ATOM 2588 C C . TYR A 1 334 ? 12.299 14.307 -0.560 1.00 81.62 334 TYR A C 1
ATOM 2590 O O . TYR A 1 334 ? 12.009 14.198 0.632 1.00 81.62 334 TYR A O 1
ATOM 2598 N N . ASN A 1 335 ? 13.366 13.709 -1.094 1.00 78.12 335 ASN A N 1
ATOM 2599 C CA . ASN A 1 335 ? 14.384 12.958 -0.356 1.00 78.12 335 ASN A CA 1
ATOM 2600 C C . ASN A 1 335 ? 15.689 12.865 -1.173 1.00 78.12 335 ASN A C 1
ATOM 2602 O O . ASN A 1 335 ? 15.667 13.115 -2.374 1.00 78.12 335 ASN A O 1
ATOM 2606 N N . ALA A 1 336 ? 16.802 12.503 -0.524 1.00 61.84 336 ALA A N 1
ATOM 2607 C CA . ALA A 1 336 ? 18.119 12.327 -1.145 1.00 61.84 336 ALA A CA 1
ATOM 2608 C C . ALA A 1 336 ? 18.795 11.039 -0.664 1.00 61.84 336 ALA A C 1
ATOM 2610 O O . ALA A 1 336 ? 18.631 10.713 0.537 1.00 61.84 336 ALA A O 1
#

Sequence (336 aa):
MEILSLDEILKSICGQIIFGNRAAKIKGISTDSRTIKPGDLFFALKGERFDGHQFVMHAMNTGAMGAVISNEYKIEPKHKNLLIIRVKDTTTALGDLAKYYRKKLNAKIIGITGSNGKTTTKEMTYHLLSRFGPTAKSQKSFNNFIGVPVTIFEIENRHKYGVLEMGTNAPGEIRRLSEIGAPDVAAIINISKTHLEGLKSIEGVAQAKAEILENLSEGGVFVYNADNPWCAKIASRFKGKTVGFGFSSQAHIRCTDVKKKDKGYVFELNEHLNIPLPIPGYHNIMNCLASFAICKALGHDIYCAKDTFSSFNLPLMRIEQQRIGNITIINDAYNA